Protein AF-K7LUF0-F1 (afdb_monomer_lite)

Structure (mmCIF, N/CA/C/O backbone):
data_AF-K7LUF0-F1
#
_entry.id   AF-K7LUF0-F1
#
loop_
_atom_site.group_PDB
_atom_site.id
_atom_site.type_symbol
_atom_site.label_atom_id
_atom_site.label_alt_id
_atom_site.label_comp_id
_atom_site.label_asym_id
_atom_site.label_entity_id
_atom_site.label_seq_id
_atom_site.pdbx_PDB_ins_code
_atom_site.Cartn_x
_atom_site.Cartn_y
_atom_site.Cartn_z
_atom_site.occupancy
_atom_site.B_iso_or_equiv
_atom_site.auth_seq_id
_atom_site.auth_comp_id
_atom_site.auth_asym_id
_atom_site.auth_atom_id
_atom_site.pdbx_PDB_model_num
ATOM 1 N N . MET A 1 1 ? -42.146 -25.032 52.397 1.00 46.19 1 MET A N 1
ATOM 2 C CA . MET A 1 1 ? -42.594 -24.371 51.154 1.00 46.19 1 MET A CA 1
ATOM 3 C C . MET A 1 1 ? -41.416 -23.537 50.663 1.00 46.19 1 MET A C 1
ATOM 5 O O . MET A 1 1 ? -41.128 -22.514 51.264 1.00 46.19 1 MET A O 1
ATOM 9 N N . ALA A 1 2 ? -40.625 -24.053 49.719 1.00 46.78 2 ALA A N 1
ATOM 10 C CA . ALA A 1 2 ? -39.453 -23.345 49.203 1.00 46.78 2 ALA A CA 1
ATOM 11 C C . ALA A 1 2 ? -39.906 -22.428 48.061 1.00 46.78 2 ALA A C 1
ATOM 13 O O . ALA A 1 2 ? -40.436 -22.908 47.060 1.00 46.78 2 ALA A O 1
ATOM 14 N N . PHE A 1 3 ? -39.754 -21.118 48.240 1.00 42.72 3 PHE A N 1
ATOM 15 C CA . PHE A 1 3 ? -40.058 -20.137 47.206 1.00 42.72 3 PHE A CA 1
ATOM 16 C C . PHE A 1 3 ? -38.902 -20.089 46.204 1.00 42.72 3 PHE A C 1
ATOM 18 O O . PHE A 1 3 ? -37.823 -19.583 46.504 1.00 42.72 3 PHE A O 1
ATOM 25 N N . LEU A 1 4 ? -39.136 -20.619 45.004 1.00 47.28 4 LEU A N 1
ATOM 26 C CA . LEU A 1 4 ? -38.312 -20.361 43.825 1.00 47.28 4 LEU A CA 1
ATOM 27 C C . LEU A 1 4 ? -38.615 -18.936 43.345 1.00 47.28 4 LEU A C 1
ATOM 29 O O . LEU A 1 4 ? -39.539 -18.708 42.567 1.00 47.28 4 LEU A O 1
ATOM 33 N N . ALA A 1 5 ? -37.858 -17.960 43.843 1.00 47.44 5 ALA A N 1
ATOM 34 C CA . ALA A 1 5 ? -37.841 -16.625 43.263 1.00 47.44 5 ALA A CA 1
ATOM 35 C C . ALA A 1 5 ? -37.065 -16.692 41.938 1.00 47.44 5 ALA A C 1
ATOM 37 O O . ALA A 1 5 ? -35.837 -16.631 41.916 1.00 47.44 5 ALA A O 1
ATOM 38 N N . SER A 1 6 ? -37.784 -16.864 40.827 1.00 46.91 6 SER A N 1
ATOM 39 C CA . SER A 1 6 ? -37.233 -16.610 39.497 1.00 46.91 6 SER A CA 1
ATOM 40 C C . SER A 1 6 ? -36.886 -15.123 39.422 1.00 46.91 6 SER A C 1
ATOM 42 O O . SER A 1 6 ? -37.773 -14.270 39.398 1.00 46.91 6 SER A O 1
ATOM 44 N N . GLN A 1 7 ? -35.593 -14.798 39.454 1.00 41.22 7 GLN A N 1
ATOM 45 C CA . GLN A 1 7 ? -35.123 -13.449 39.166 1.00 41.22 7 GLN A CA 1
ATOM 46 C C . GLN A 1 7 ? -35.290 -13.198 37.666 1.00 41.22 7 GLN A C 1
ATOM 48 O O . GLN A 1 7 ? -34.367 -13.383 36.878 1.00 41.22 7 GLN A O 1
ATOM 53 N N . VAL A 1 8 ? -36.491 -12.792 37.262 1.00 48.09 8 VAL A N 1
ATOM 54 C CA . VAL A 1 8 ? -36.688 -12.125 35.978 1.00 48.09 8 VAL A CA 1
ATOM 55 C C . VAL A 1 8 ? -36.143 -10.715 36.166 1.00 48.09 8 VAL A C 1
ATOM 57 O O . VAL A 1 8 ? -36.790 -9.863 36.775 1.00 48.09 8 VAL A O 1
ATOM 60 N N . THR A 1 9 ? -34.922 -10.465 35.701 1.00 54.19 9 THR A N 1
ATOM 61 C CA . THR A 1 9 ? -34.420 -9.099 35.570 1.00 54.19 9 THR A CA 1
ATOM 62 C C . THR A 1 9 ? -35.284 -8.403 34.521 1.00 54.19 9 THR A C 1
ATOM 64 O O . THR A 1 9 ? -35.184 -8.657 33.322 1.00 54.19 9 THR A O 1
ATOM 67 N N . CYS A 1 10 ? -36.226 -7.578 34.979 1.00 58.34 10 CYS A N 1
ATOM 68 C CA . CYS A 1 10 ? -37.067 -6.789 34.092 1.00 58.34 10 CYS A CA 1
ATOM 69 C C . CYS A 1 10 ? -36.153 -5.835 33.307 1.00 58.34 10 CYS A C 1
ATOM 71 O O . CYS A 1 10 ? -35.487 -4.988 33.904 1.00 58.34 10 CYS A O 1
ATOM 73 N N . ARG A 1 11 ? -36.058 -6.016 31.984 1.00 58.31 11 ARG A N 1
ATOM 74 C CA . ARG A 1 11 ? -35.295 -5.115 31.108 1.00 58.31 11 ARG A CA 1
ATOM 75 C C . ARG A 1 11 ? -35.916 -3.723 31.178 1.00 58.31 11 ARG A C 1
ATOM 77 O O . ARG A 1 11 ? -37.140 -3.590 31.170 1.00 58.31 11 ARG A O 1
ATOM 84 N N . THR A 1 12 ? -35.091 -2.682 31.230 1.00 68.75 12 THR A N 1
ATOM 85 C CA . THR A 1 12 ? -35.610 -1.310 31.165 1.00 68.75 12 THR A CA 1
ATOM 86 C C . THR A 1 12 ? -36.169 -1.029 29.762 1.00 68.75 12 THR A C 1
ATOM 88 O O . THR A 1 12 ? -35.735 -1.641 28.786 1.00 68.75 12 THR A O 1
ATOM 91 N N . LEU A 1 13 ? -37.115 -0.091 29.616 1.00 70.44 13 LEU A N 1
ATOM 92 C CA . LEU A 1 13 ? -37.626 0.312 28.290 1.00 70.44 13 LEU A CA 1
ATOM 93 C C . LEU A 1 13 ? -36.496 0.757 27.342 1.00 70.44 13 LEU A C 1
ATOM 95 O O . LEU A 1 13 ? -36.546 0.501 26.140 1.00 70.44 13 LEU A O 1
ATOM 99 N N . GLN A 1 14 ? -35.444 1.371 27.893 1.00 74.62 14 GLN A N 1
ATOM 100 C CA . GLN A 1 14 ? -34.262 1.764 27.133 1.00 74.62 14 GLN A CA 1
ATOM 101 C C . GLN A 1 14 ? -33.498 0.538 26.608 1.00 74.62 14 GLN A C 1
ATOM 103 O O . GLN A 1 14 ? -33.080 0.537 25.451 1.00 74.62 14 GLN A O 1
ATOM 108 N N . ASP A 1 15 ? -33.387 -0.530 27.405 1.00 74.50 15 ASP A N 1
ATOM 109 C CA . ASP A 1 15 ? -32.772 -1.791 26.969 1.00 74.50 15 ASP A CA 1
ATOM 110 C C . ASP A 1 15 ? -33.561 -2.466 25.848 1.00 74.50 15 ASP A C 1
ATOM 112 O O . ASP A 1 15 ? -32.951 -2.977 24.910 1.00 74.50 15 ASP A O 1
ATOM 116 N N . ALA A 1 16 ? -34.896 -2.441 25.911 1.00 80.75 16 ALA A N 1
ATOM 117 C CA . ALA A 1 16 ? -35.742 -2.994 24.852 1.00 80.75 16 ALA A CA 1
ATOM 118 C C . ALA A 1 16 ? -35.493 -2.281 23.511 1.00 80.75 16 ALA A C 1
ATOM 120 O O . ALA A 1 16 ? -35.204 -2.937 22.513 1.00 80.75 16 ALA A O 1
ATOM 121 N N . SER A 1 17 ? -35.479 -0.942 23.518 1.00 89.12 17 SER A N 1
ATOM 122 C CA . SER A 1 17 ? -35.202 -0.150 22.310 1.00 89.12 17 SER A CA 1
ATOM 123 C C . SER A 1 17 ? -33.785 -0.357 21.756 1.00 89.12 17 SER A C 1
ATOM 125 O O . SER A 1 17 ? -33.575 -0.354 20.544 1.00 89.12 17 SER A O 1
ATOM 127 N N . MET A 1 18 ? -32.794 -0.564 22.629 1.00 92.00 18 MET A N 1
ATOM 128 C CA . MET A 1 18 ? -31.418 -0.825 22.202 1.00 92.00 18 MET A CA 1
ATOM 129 C C . MET A 1 18 ? -31.271 -2.218 21.595 1.00 92.00 18 MET A C 1
ATOM 131 O O . MET A 1 18 ? -30.495 -2.384 20.656 1.00 92.00 18 MET A O 1
ATOM 135 N N . TYR A 1 19 ? -32.027 -3.199 22.092 1.00 92.12 19 TYR A N 1
ATOM 136 C CA . TYR A 1 19 ? -32.037 -4.547 21.536 1.00 92.12 19 TYR A CA 1
ATOM 137 C C . TYR A 1 19 ? -32.571 -4.553 20.100 1.00 92.12 19 TYR A C 1
ATOM 139 O O . TYR A 1 19 ? -31.926 -5.114 19.224 1.00 92.12 19 TYR A O 1
ATOM 147 N N . GLU A 1 20 ? -33.675 -3.852 19.826 1.00 93.56 20 GLU A N 1
ATOM 148 C CA . GLU A 1 20 ? -34.220 -3.710 18.465 1.00 93.56 20 GLU A CA 1
ATOM 149 C C . GLU A 1 20 ? -33.205 -3.072 17.504 1.00 93.56 20 GLU A C 1
ATOM 151 O O . GLU A 1 20 ? -32.941 -3.610 16.429 1.00 93.56 20 GLU A O 1
ATOM 156 N N . ARG A 1 21 ? -32.541 -1.987 17.925 1.00 94.81 21 ARG A N 1
ATOM 157 C CA . ARG A 1 21 ? -31.477 -1.350 17.129 1.00 94.81 21 ARG A CA 1
ATOM 158 C C . ARG A 1 21 ? -30.288 -2.272 16.879 1.00 94.81 21 ARG A C 1
ATOM 160 O O . ARG A 1 21 ? -29.665 -2.190 15.822 1.00 94.81 21 ARG A O 1
ATOM 167 N N . HIS A 1 22 ? -29.952 -3.120 17.847 1.00 96.00 22 HIS A N 1
ATOM 168 C CA . HIS A 1 22 ? -28.902 -4.117 17.692 1.00 96.00 22 HIS A CA 1
ATOM 169 C C . HIS A 1 22 ? -29.307 -5.203 16.686 1.00 96.00 22 HIS A C 1
ATOM 171 O O . HIS A 1 22 ? -28.491 -5.554 15.840 1.00 96.00 22 HIS A O 1
ATOM 177 N N . GLU A 1 23 ? -30.557 -5.677 16.697 1.00 94.75 23 GLU A N 1
ATOM 178 C CA . GLU A 1 23 ? -31.064 -6.622 15.688 1.00 94.75 23 GLU A CA 1
ATOM 179 C C . GLU A 1 23 ? -31.036 -6.028 14.275 1.00 94.75 23 GLU A C 1
ATOM 181 O O . GLU A 1 23 ? -30.523 -6.658 13.348 1.00 94.75 23 GLU A O 1
ATOM 186 N N . GLU A 1 24 ? -31.526 -4.798 14.103 1.00 95.62 24 GLU A N 1
ATOM 187 C CA . GLU A 1 24 ? -31.485 -4.092 12.816 1.00 95.62 24 GLU A CA 1
ATOM 188 C C . GLU A 1 24 ? -30.047 -3.913 12.320 1.00 95.62 24 GLU A C 1
ATOM 190 O O . GLU A 1 24 ? -29.742 -4.126 11.143 1.00 95.62 24 GLU A O 1
ATOM 195 N N . TRP A 1 25 ? -29.139 -3.549 13.226 1.00 96.56 25 TRP A N 1
ATOM 196 C CA . TRP A 1 25 ? -27.724 -3.399 12.925 1.00 96.56 25 TRP A CA 1
ATOM 197 C C . TRP A 1 25 ? -27.069 -4.730 12.533 1.00 96.56 25 TRP A C 1
ATOM 199 O O . TRP A 1 25 ? -26.354 -4.781 11.528 1.00 96.56 25 TRP A O 1
ATOM 209 N N . MET A 1 26 ? -27.350 -5.812 13.264 1.00 97.25 26 MET A N 1
ATOM 210 C CA . MET A 1 26 ? -26.854 -7.145 12.925 1.00 97.25 26 MET A CA 1
ATOM 211 C C . MET A 1 26 ? -27.372 -7.591 11.559 1.00 97.25 26 MET A C 1
ATOM 213 O O . MET A 1 26 ? -26.592 -8.088 10.748 1.00 97.25 26 MET A O 1
ATOM 217 N N . SER A 1 27 ? -28.654 -7.351 11.270 1.00 95.19 27 SER A N 1
ATOM 218 C CA . SER A 1 27 ? -29.249 -7.652 9.967 1.00 95.19 27 SER A CA 1
ATOM 219 C C . SER A 1 27 ? -28.606 -6.839 8.844 1.00 95.19 27 SER A C 1
ATOM 221 O O . SER A 1 27 ? -28.388 -7.368 7.757 1.00 95.19 27 SER A O 1
ATOM 223 N N . ARG A 1 28 ? -28.286 -5.564 9.087 1.00 94.50 28 ARG A N 1
ATOM 224 C CA . ARG A 1 28 ? -27.663 -4.682 8.091 1.00 94.50 28 ARG A CA 1
ATOM 225 C C . ARG A 1 28 ? -26.232 -5.093 7.744 1.00 94.50 28 ARG A C 1
ATOM 227 O O . ARG A 1 28 ? -25.831 -4.935 6.595 1.00 94.50 28 ARG A O 1
ATOM 234 N N . TYR A 1 29 ? -25.467 -5.569 8.724 1.00 92.62 29 TYR A N 1
ATOM 235 C CA . TYR A 1 29 ? -24.047 -5.911 8.565 1.00 92.62 29 TYR A CA 1
ATOM 236 C C . TYR A 1 29 ? -23.766 -7.421 8.554 1.00 92.62 29 TYR A C 1
ATOM 238 O O . TYR A 1 29 ? -22.604 -7.817 8.607 1.00 92.62 29 TYR A O 1
ATOM 246 N N . GLY A 1 30 ? -24.801 -8.265 8.484 1.00 94.12 30 GLY A N 1
ATOM 247 C CA . GLY A 1 30 ? -24.660 -9.723 8.403 1.00 94.12 30 GLY A CA 1
ATOM 248 C C . GLY A 1 30 ? -23.982 -10.351 9.624 1.00 94.12 30 GLY A C 1
ATOM 249 O O . GLY A 1 30 ? -23.224 -11.309 9.488 1.00 94.12 30 GLY A O 1
ATOM 250 N N . LYS A 1 31 ? -24.202 -9.795 10.818 1.00 92.88 31 LYS A N 1
ATOM 251 C CA . LYS A 1 31 ? -23.530 -10.238 12.045 1.00 92.88 31 LYS A CA 1
ATOM 252 C C . LYS A 1 31 ? -24.182 -11.499 12.599 1.00 92.88 31 LYS A C 1
ATOM 254 O O . LYS A 1 31 ? -25.384 -11.532 12.846 1.00 92.88 31 LYS A O 1
ATOM 259 N N . VAL A 1 32 ? -23.359 -12.517 12.838 1.00 92.75 32 VAL A N 1
ATOM 260 C CA . VAL A 1 32 ? -23.750 -13.785 13.458 1.00 92.75 32 VAL A CA 1
ATOM 261 C C . VAL A 1 32 ? -22.731 -14.111 14.542 1.00 92.75 32 VAL A C 1
ATOM 263 O O . VAL A 1 32 ? -21.530 -14.104 14.284 1.00 92.75 32 VAL A O 1
ATOM 266 N N . TYR A 1 33 ? -23.212 -14.387 15.752 1.00 93.75 33 TYR A N 1
ATOM 267 C CA . TYR A 1 33 ? -22.367 -14.725 16.897 1.00 93.75 33 TYR A CA 1
ATOM 268 C C . TYR A 1 33 ? -22.385 -16.221 17.172 1.00 93.75 33 TYR A C 1
ATOM 270 O O . TYR A 1 33 ? -23.392 -16.890 16.925 1.00 93.75 33 TYR A O 1
ATOM 278 N N . LYS A 1 34 ? -21.273 -16.739 17.700 1.00 91.38 34 LYS A N 1
ATOM 279 C CA . LYS A 1 34 ? -21.084 -18.175 17.930 1.00 91.38 34 LYS A CA 1
ATOM 280 C C . LYS A 1 34 ? -22.093 -18.739 18.924 1.00 91.38 34 LYS A C 1
ATOM 282 O O . LYS A 1 34 ? -22.603 -19.842 18.742 1.00 91.38 34 LYS A O 1
ATOM 287 N N . ASP A 1 35 ? -22.333 -17.997 19.997 1.00 90.75 35 ASP A N 1
ATOM 288 C CA . ASP A 1 35 ? -23.163 -18.429 21.108 1.00 90.75 35 ASP A CA 1
ATOM 289 C C . ASP A 1 35 ? -23.840 -17.232 21.806 1.00 90.75 35 ASP A C 1
ATOM 291 O O . ASP A 1 35 ? -23.486 -16.069 21.567 1.00 90.75 35 ASP A O 1
ATOM 295 N N . PRO A 1 36 ? -24.850 -17.487 22.659 1.00 94.75 36 PRO A N 1
ATOM 296 C CA . PRO A 1 36 ? -25.549 -16.427 23.380 1.00 94.75 36 PRO A CA 1
ATOM 297 C C . PRO A 1 36 ? -24.651 -15.591 24.301 1.00 94.75 36 PRO A C 1
ATOM 299 O O . PRO A 1 36 ? -24.960 -14.422 24.529 1.00 94.75 36 PRO A O 1
ATOM 302 N N . TRP A 1 37 ? -23.549 -16.150 24.817 1.00 94.06 37 TRP A N 1
ATOM 303 C CA . TRP A 1 37 ? -22.625 -15.422 25.692 1.00 94.06 37 TRP A CA 1
ATOM 304 C C . TRP A 1 37 ? -21.821 -14.394 24.908 1.00 94.06 37 TRP A C 1
ATOM 306 O O . TRP A 1 37 ? -21.670 -13.254 25.354 1.00 94.06 37 TRP A O 1
ATOM 316 N N . GLU A 1 38 ? -21.356 -14.765 23.716 1.00 94.94 38 GLU A N 1
ATOM 317 C CA . GLU A 1 38 ? -20.750 -13.820 22.790 1.00 94.94 38 GLU A CA 1
ATOM 318 C C . GLU A 1 38 ? -21.761 -12.746 22.387 1.00 94.94 38 GLU A C 1
ATOM 320 O O . GLU A 1 38 ? -21.452 -11.563 22.506 1.00 94.94 38 GLU A O 1
ATOM 325 N N . ARG A 1 39 ? -22.987 -13.121 22.005 1.00 95.38 39 ARG A N 1
ATOM 326 C CA . ARG A 1 39 ? -24.024 -12.145 21.633 1.00 95.38 39 ARG A CA 1
ATOM 327 C C . ARG A 1 39 ? -24.300 -11.132 22.744 1.00 95.38 39 ARG A C 1
ATOM 329 O O . ARG A 1 39 ? -24.394 -9.943 22.457 1.00 95.38 39 ARG A O 1
ATOM 336 N N . GLU A 1 40 ? -24.391 -11.571 23.995 1.00 94.88 40 GLU A N 1
ATOM 337 C CA . GLU A 1 40 ? -24.609 -10.671 25.133 1.00 94.88 40 GLU A CA 1
ATOM 338 C C . GLU A 1 40 ? -23.397 -9.756 25.381 1.00 94.88 40 GLU A C 1
ATOM 340 O O . GLU A 1 40 ? -23.553 -8.548 25.575 1.00 94.88 40 GLU A O 1
ATOM 345 N N . LYS A 1 41 ? -22.168 -10.291 25.296 1.00 96.38 41 LYS A N 1
ATOM 346 C CA . LYS A 1 41 ? -20.935 -9.487 25.389 1.00 96.38 41 LYS A CA 1
ATOM 347 C C . LYS A 1 41 ? -20.914 -8.391 24.317 1.00 96.38 41 LYS A C 1
ATOM 349 O O . LYS A 1 41 ? -20.607 -7.239 24.626 1.00 96.38 41 LYS A O 1
ATOM 354 N N . ARG A 1 42 ? -21.236 -8.755 23.076 1.00 96.81 42 ARG A N 1
ATOM 355 C CA . ARG A 1 42 ? -21.256 -7.872 21.900 1.00 96.81 42 ARG A CA 1
ATOM 356 C C . ARG A 1 42 ? -22.353 -6.821 22.015 1.00 96.81 42 ARG A C 1
ATOM 358 O O . ARG A 1 42 ? -22.090 -5.648 21.772 1.00 96.81 42 ARG A O 1
ATOM 365 N N . PHE A 1 43 ? -23.530 -7.207 22.504 1.00 96.19 43 PHE A N 1
ATOM 366 C CA . PHE A 1 43 ? -24.631 -6.287 22.776 1.00 96.19 43 PHE A CA 1
ATOM 367 C C . PHE A 1 43 ? -24.262 -5.223 23.821 1.00 96.19 43 PHE A C 1
ATOM 369 O O . PHE A 1 43 ? -24.569 -4.044 23.635 1.00 96.19 43 PHE A O 1
ATOM 376 N N . ARG A 1 44 ? -23.546 -5.600 24.890 1.00 95.62 44 ARG A N 1
ATOM 377 C CA . ARG A 1 44 ? -23.060 -4.637 25.893 1.00 95.62 44 ARG A CA 1
ATOM 378 C C . ARG A 1 44 ? -22.140 -3.582 25.272 1.00 95.62 44 ARG A C 1
ATOM 380 O O . ARG A 1 44 ? -22.334 -2.394 25.515 1.00 95.62 44 ARG A O 1
ATOM 387 N N . ILE A 1 45 ? -21.198 -4.008 24.433 1.00 96.69 45 ILE A N 1
ATOM 388 C CA . ILE A 1 45 ? -20.274 -3.109 23.725 1.00 96.69 45 ILE A CA 1
ATOM 389 C C . ILE A 1 45 ? -21.031 -2.225 22.725 1.00 96.69 45 ILE A C 1
ATOM 391 O O . ILE A 1 45 ? -20.831 -1.012 22.686 1.00 96.69 45 ILE A O 1
ATOM 395 N N . PHE A 1 46 ? -21.960 -2.808 21.966 1.00 96.75 46 PHE A N 1
ATOM 396 C CA . PHE A 1 46 ? -22.827 -2.070 21.051 1.00 96.75 46 PHE A CA 1
ATOM 397 C C . PHE A 1 46 ? -23.587 -0.952 21.760 1.00 96.75 46 PHE A C 1
ATOM 399 O O . PHE A 1 46 ? -23.628 0.179 21.272 1.00 96.75 46 PHE A O 1
ATOM 406 N N . LYS A 1 47 ? -24.145 -1.238 22.939 1.00 95.19 47 LYS A N 1
ATOM 407 C CA . LYS A 1 47 ? -24.846 -0.247 23.757 1.00 95.19 47 LYS A CA 1
ATOM 408 C C . LYS A 1 47 ? -23.918 0.888 24.203 1.00 95.19 47 LYS A C 1
ATOM 410 O O . LYS A 1 47 ? -24.306 2.053 24.122 1.00 95.19 47 LYS A O 1
ATOM 415 N N . GLU A 1 48 ? -22.702 0.572 24.644 1.00 95.06 48 GLU A N 1
ATOM 416 C CA . GLU A 1 48 ? -21.692 1.570 25.030 1.00 95.06 48 GLU A CA 1
ATOM 417 C C . GLU A 1 48 ? -21.326 2.486 23.849 1.00 95.06 48 GLU A C 1
ATOM 419 O O . GLU A 1 48 ? -21.392 3.713 23.968 1.00 95.06 48 GLU A O 1
ATOM 424 N N . ASN A 1 49 ? -21.049 1.904 22.682 1.00 95.31 49 ASN A N 1
ATOM 425 C CA . ASN A 1 49 ? -20.704 2.640 21.466 1.00 95.31 49 ASN A CA 1
ATOM 426 C C . ASN A 1 49 ? -21.876 3.478 20.925 1.00 95.31 49 ASN A C 1
ATOM 428 O O . ASN A 1 49 ? -21.685 4.622 20.506 1.00 95.31 49 ASN A O 1
ATOM 432 N N . MET A 1 50 ? -23.104 2.957 20.977 1.00 93.31 50 MET A N 1
ATOM 433 C CA . MET A 1 50 ? -24.321 3.699 20.628 1.00 93.31 50 MET A CA 1
ATOM 434 C C . MET A 1 50 ? -24.497 4.934 21.510 1.00 93.31 50 MET A C 1
ATOM 436 O O . MET A 1 50 ? -24.689 6.036 20.992 1.00 93.31 50 MET A O 1
ATOM 440 N N . ASN A 1 51 ? -24.372 4.768 22.828 1.00 92.19 51 ASN A N 1
ATOM 441 C CA . ASN A 1 51 ? -24.467 5.875 23.777 1.00 92.19 51 ASN A CA 1
ATOM 442 C C . ASN A 1 51 ? -23.358 6.914 23.534 1.00 92.19 51 ASN A C 1
ATOM 444 O O . ASN A 1 51 ? -23.607 8.120 23.601 1.00 92.19 51 ASN A O 1
ATOM 448 N N . TYR A 1 52 ? -22.142 6.477 23.190 1.00 91.62 52 TYR A N 1
ATOM 449 C CA . TYR A 1 52 ? -21.050 7.379 22.817 1.00 91.62 52 TYR A CA 1
ATOM 450 C C . TYR A 1 52 ? -21.367 8.186 21.547 1.00 91.62 52 TYR A C 1
ATOM 452 O O . TYR A 1 52 ? -21.157 9.399 21.492 1.00 91.62 52 TYR A O 1
ATOM 460 N N . ILE A 1 53 ? -21.948 7.547 20.530 1.00 89.69 53 ILE A N 1
ATOM 461 C CA . ILE A 1 53 ? -22.357 8.226 19.295 1.00 89.69 53 ILE A CA 1
ATOM 462 C C . ILE A 1 53 ? -23.472 9.236 19.577 1.00 89.69 53 ILE A C 1
ATOM 464 O O . ILE A 1 53 ? -23.402 10.367 19.096 1.00 89.69 53 ILE A O 1
ATOM 468 N N . GLU A 1 54 ? -24.483 8.876 20.365 1.00 88.56 54 GLU A N 1
ATOM 469 C CA . GLU A 1 54 ? -25.586 9.778 20.708 1.00 88.56 54 GLU A CA 1
ATOM 470 C C . GLU A 1 54 ? -25.126 10.981 21.535 1.00 88.56 54 GLU A C 1
ATOM 472 O O . GLU A 1 54 ? -25.477 12.115 21.208 1.00 88.56 54 GLU A O 1
ATOM 477 N N . THR A 1 55 ? -24.269 10.769 22.536 1.00 86.81 55 THR A N 1
ATOM 478 C CA . THR A 1 55 ? -23.679 11.872 23.315 1.00 86.81 55 THR A CA 1
ATOM 479 C C . THR A 1 55 ? -22.795 12.771 22.449 1.00 86.81 55 THR A C 1
ATOM 481 O O . THR A 1 55 ? -22.841 13.993 22.591 1.00 86.81 55 THR A O 1
ATOM 484 N N . SER A 1 56 ? -22.056 12.207 21.487 1.00 83.12 56 SER A N 1
ATOM 485 C CA . SER A 1 56 ? -21.213 12.987 20.572 1.00 83.12 56 SER A CA 1
ATOM 486 C C . SER A 1 56 ? -21.996 13.902 19.625 1.00 83.12 56 SER A C 1
ATOM 488 O O . SER A 1 56 ? -21.464 14.939 19.235 1.00 83.12 56 SER A O 1
ATOM 490 N N . LYS A 1 57 ? -23.247 13.557 19.283 1.00 81.75 57 LYS A N 1
ATOM 491 C CA . LYS A 1 57 ? -24.127 14.384 18.435 1.00 81.75 57 LYS A CA 1
ATOM 492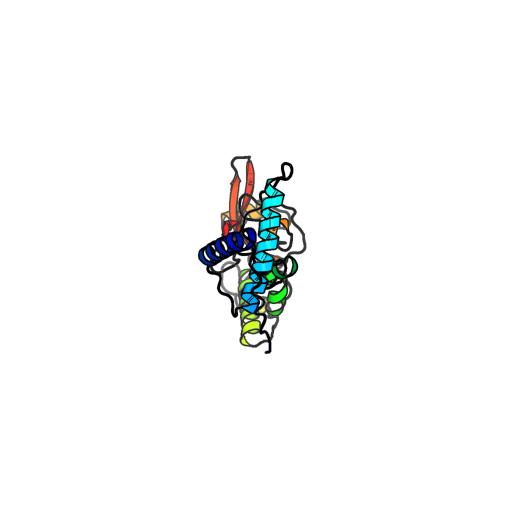 C C . LYS A 1 57 ? -24.628 15.638 19.150 1.00 81.75 57 LYS A C 1
ATOM 494 O O . LYS A 1 57 ? -24.920 16.624 18.484 1.00 81.75 57 LYS A O 1
ATOM 499 N N . ASN A 1 58 ? -24.728 15.584 20.478 1.00 75.62 58 ASN A N 1
ATOM 500 C CA . ASN A 1 58 ? -25.203 16.693 21.309 1.00 75.62 58 ASN A CA 1
ATOM 501 C C . ASN A 1 58 ? -24.063 17.609 21.788 1.00 75.62 58 ASN A C 1
ATOM 503 O O . ASN A 1 58 ? -24.322 18.677 22.337 1.00 75.62 58 ASN A O 1
ATOM 507 N N . ALA A 1 59 ? -22.806 17.189 21.621 1.00 73.94 59 ALA A N 1
ATOM 508 C CA . ALA A 1 59 ? -21.640 17.999 21.955 1.00 73.94 59 ALA A CA 1
ATOM 509 C C . ALA A 1 59 ? -21.407 19.116 20.915 1.00 73.94 59 ALA A C 1
ATOM 511 O O . ALA A 1 59 ? -21.880 19.030 19.783 1.00 73.94 59 ALA A O 1
ATOM 512 N N . ALA A 1 60 ? -20.658 20.159 21.304 1.00 76.25 60 ALA A N 1
ATOM 513 C CA . ALA A 1 60 ? -20.242 21.264 20.429 1.00 76.25 60 ALA A CA 1
ATOM 514 C C . ALA A 1 60 ? -19.653 20.778 19.087 1.00 76.25 60 ALA A C 1
ATOM 516 O O . ALA A 1 60 ? -19.132 19.667 19.010 1.00 76.25 60 ALA A O 1
ATOM 517 N N . ILE A 1 61 ? -19.719 21.627 18.047 1.00 79.94 61 ILE A N 1
ATOM 518 C CA . ILE A 1 61 ? -19.320 21.323 16.659 1.00 79.94 61 ILE A CA 1
ATOM 519 C C . ILE A 1 61 ? -17.943 20.636 16.622 1.00 79.94 61 ILE A C 1
ATOM 521 O O . ILE A 1 61 ? -16.909 21.276 16.803 1.00 79.94 61 ILE A O 1
ATOM 525 N N . LYS A 1 62 ? -17.937 19.321 16.378 1.00 78.25 62 LYS A N 1
ATOM 526 C CA . LYS A 1 62 ? -16.725 18.533 16.123 1.00 78.25 62 LYS A CA 1
ATOM 527 C C . LYS A 1 62 ? -16.410 18.547 14.621 1.00 78.25 62 LYS A C 1
ATOM 529 O O . LYS A 1 62 ? -17.346 18.544 13.822 1.00 78.25 62 LYS A O 1
ATOM 534 N N . PRO A 1 63 ? -15.128 18.473 14.207 1.00 84.06 63 PRO A N 1
ATOM 535 C CA . PRO A 1 63 ? -14.751 18.400 12.789 1.00 84.06 63 PRO A CA 1
ATOM 536 C C . PRO A 1 63 ? -15.110 17.053 12.137 1.00 84.06 63 PRO A C 1
ATOM 538 O O . PRO A 1 63 ? -14.858 16.842 10.956 1.00 84.06 63 PRO A O 1
ATOM 541 N N . TYR A 1 64 ? -15.694 16.126 12.899 1.00 81.69 64 TYR A N 1
ATOM 542 C CA . TYR A 1 64 ? -16.084 14.801 12.445 1.00 81.69 64 TYR A CA 1
ATOM 543 C C . TYR A 1 64 ? -17.465 14.421 12.979 1.00 81.69 64 TYR A C 1
ATOM 545 O O . TYR A 1 64 ? -17.890 14.845 14.056 1.00 81.69 64 TYR A O 1
ATOM 553 N N . LYS A 1 65 ? -18.150 13.558 12.227 1.00 84.50 65 LYS A N 1
ATOM 554 C CA . LYS A 1 65 ? -19.443 12.980 12.595 1.00 84.50 65 LYS A CA 1
ATOM 555 C C . LYS A 1 65 ? -19.268 11.498 12.893 1.00 84.50 65 LYS A C 1
ATOM 557 O O . LYS A 1 65 ? -18.844 10.743 12.023 1.00 84.50 65 LYS A O 1
ATOM 562 N N . LEU A 1 66 ? -19.646 11.080 14.098 1.00 87.19 66 LEU A N 1
ATOM 563 C CA . LEU A 1 66 ? -19.678 9.664 14.452 1.00 87.19 66 LEU A CA 1
ATOM 564 C C . LEU A 1 66 ? -20.989 9.023 13.974 1.00 87.19 66 LEU A C 1
ATOM 566 O O . LEU A 1 66 ? -22.079 9.581 14.143 1.00 87.19 66 LEU A O 1
ATOM 570 N N . VAL A 1 67 ? -20.875 7.854 13.345 1.00 88.94 67 VAL A N 1
ATOM 571 C CA . VAL A 1 67 ? -21.984 7.080 12.770 1.00 88.94 67 VAL A CA 1
ATOM 572 C C . VAL A 1 67 ? -21.759 5.602 13.073 1.00 88.94 67 VAL A C 1
ATOM 574 O O . VAL A 1 67 ? -20.622 5.140 13.111 1.00 88.94 67 VAL A O 1
ATOM 577 N N . ILE A 1 68 ? -22.850 4.862 13.268 1.00 91.62 68 ILE A N 1
ATOM 578 C CA . ILE A 1 68 ? -22.813 3.409 13.432 1.00 91.62 68 ILE A CA 1
ATOM 579 C C . ILE A 1 68 ? -22.334 2.731 12.149 1.00 91.62 68 ILE A C 1
ATOM 581 O O . ILE A 1 68 ? -22.830 3.020 11.060 1.00 91.62 68 ILE A O 1
ATOM 585 N N . ASN A 1 69 ? -21.388 1.809 12.297 1.00 92.19 69 ASN A N 1
ATOM 586 C CA . ASN A 1 69 ? -20.803 1.017 11.221 1.00 92.19 69 ASN A CA 1
ATOM 587 C C . ASN A 1 69 ? -20.706 -0.465 11.636 1.00 92.19 69 ASN A C 1
ATOM 589 O O . ASN A 1 69 ? -21.157 -0.836 12.716 1.00 92.19 69 ASN A O 1
ATOM 593 N N . GLN A 1 70 ? -20.089 -1.310 10.807 1.00 92.19 70 GLN A N 1
ATOM 594 C CA . GLN A 1 70 ? -19.937 -2.751 11.056 1.00 92.19 70 GLN A CA 1
ATOM 595 C C . GLN A 1 70 ? -19.077 -3.131 12.275 1.00 92.19 70 GLN A C 1
ATOM 597 O O . GLN A 1 70 ? -18.945 -4.313 12.569 1.00 92.19 70 GLN A O 1
ATOM 602 N N . PHE A 1 71 ? -18.482 -2.171 12.978 1.00 94.00 71 PHE A N 1
ATOM 603 C CA . PHE A 1 71 ? -17.593 -2.400 14.120 1.00 94.00 71 PHE A CA 1
ATOM 604 C C . PHE A 1 71 ? -18.205 -1.944 15.447 1.00 94.00 71 PHE A C 1
ATOM 606 O O . PHE A 1 71 ? -17.511 -1.869 16.456 1.00 94.00 71 PHE A O 1
ATOM 613 N N . ALA A 1 72 ? -19.501 -1.620 15.461 1.00 94.88 72 ALA A N 1
ATOM 614 C CA . ALA A 1 72 ? -20.175 -1.110 16.650 1.00 94.88 72 ALA A CA 1
ATOM 615 C C . ALA A 1 72 ? -20.174 -2.099 17.834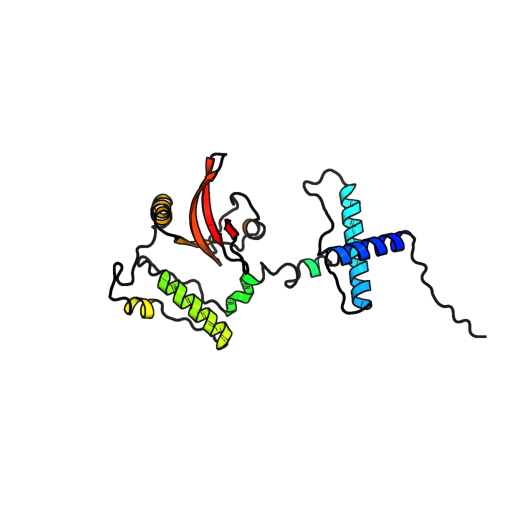 1.00 94.88 72 ALA A C 1
ATOM 617 O O . ALA A 1 72 ? -20.361 -1.667 18.963 1.00 94.88 72 ALA A O 1
ATOM 618 N N . ASP A 1 73 ? -19.926 -3.389 17.605 1.00 95.50 73 ASP A N 1
ATOM 619 C CA . ASP A 1 73 ? -19.830 -4.445 18.620 1.00 95.50 73 ASP A CA 1
ATOM 620 C C . ASP A 1 73 ? -18.403 -4.726 19.128 1.00 95.50 73 ASP A C 1
ATOM 622 O O . ASP A 1 73 ? -18.192 -5.700 19.859 1.00 95.50 73 ASP A O 1
ATOM 626 N N . LEU A 1 74 ? -17.427 -3.897 18.740 1.00 94.56 74 LEU A N 1
ATOM 627 C CA . LEU A 1 74 ? -16.032 -3.995 19.167 1.00 94.56 74 LEU A CA 1
ATOM 628 C C . LEU A 1 74 ? -15.686 -2.880 20.154 1.00 94.56 74 LEU A C 1
ATOM 630 O O . LEU A 1 74 ? -16.053 -1.719 19.963 1.00 94.56 74 LEU A O 1
ATOM 634 N N . ASN A 1 75 ? -14.9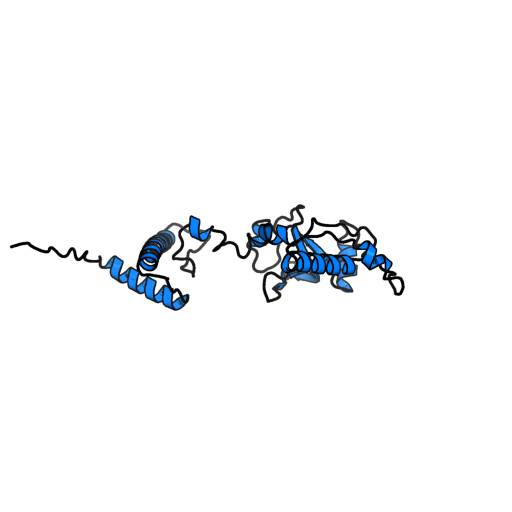78 -3.236 21.224 1.00 91.75 75 ASN A N 1
ATOM 635 C CA . ASN A 1 75 ? -14.380 -2.236 22.108 1.00 91.75 75 ASN A CA 1
ATOM 636 C C . ASN A 1 75 ? -13.097 -1.668 21.471 1.00 91.75 75 ASN A C 1
ATOM 638 O O . ASN A 1 75 ? -12.647 -2.170 20.446 1.00 91.75 75 ASN A O 1
ATOM 642 N N . ASN A 1 76 ? -12.485 -0.642 22.065 1.00 86.69 76 ASN A N 1
ATOM 643 C CA . ASN A 1 76 ? -11.285 -0.027 21.485 1.00 86.69 76 ASN A CA 1
ATOM 644 C C . ASN A 1 76 ? -10.136 -1.025 21.281 1.00 86.69 76 ASN A C 1
ATOM 646 O O . ASN A 1 76 ? -9.490 -0.969 20.244 1.00 86.69 76 ASN A O 1
ATOM 650 N N . GLU A 1 77 ? -9.903 -1.945 22.221 1.00 84.81 77 GLU A N 1
ATOM 651 C CA . GLU A 1 77 ? -8.843 -2.961 22.122 1.00 84.81 77 GLU A CA 1
ATOM 652 C C . GLU A 1 77 ? -9.121 -3.978 21.013 1.00 84.81 77 GLU A C 1
ATOM 654 O O . GLU A 1 77 ? -8.232 -4.339 20.248 1.00 84.81 77 GLU A O 1
ATOM 659 N N . GLU A 1 78 ? -10.367 -4.431 20.900 1.00 88.31 78 GLU A N 1
ATOM 660 C CA . GLU A 1 78 ? -10.813 -5.329 19.844 1.00 88.31 78 GLU A CA 1
ATOM 661 C C . GLU A 1 78 ? -10.774 -4.614 18.498 1.00 88.31 78 GLU A C 1
ATOM 663 O O . GLU A 1 78 ? -10.298 -5.192 17.530 1.00 88.31 78 GLU A O 1
ATOM 668 N N . PHE A 1 79 ? -11.215 -3.360 18.429 1.00 84.19 79 PHE A N 1
ATOM 669 C CA . PHE A 1 79 ? -11.165 -2.559 17.216 1.00 84.19 79 PHE A CA 1
ATOM 670 C C . PHE A 1 79 ? -9.721 -2.411 16.744 1.00 84.19 79 PHE A C 1
ATOM 672 O O . PHE A 1 79 ? -9.453 -2.704 15.586 1.00 84.19 79 PHE A O 1
ATOM 679 N N . ILE A 1 80 ? -8.780 -2.080 17.637 1.00 72.88 80 ILE A N 1
ATOM 680 C CA . ILE A 1 80 ? -7.354 -1.994 17.286 1.00 72.88 80 ILE A CA 1
ATOM 681 C C . ILE A 1 80 ? -6.658 -3.343 17.131 1.00 72.88 80 ILE A C 1
ATOM 683 O O . ILE A 1 80 ? -5.516 -3.386 16.666 1.00 72.88 80 ILE A O 1
ATOM 687 N N . ALA A 1 81 ? -7.313 -4.444 17.507 1.00 71.25 81 ALA A N 1
ATOM 688 C CA . ALA A 1 81 ? -6.715 -5.759 17.402 1.00 71.25 81 ALA A CA 1
ATOM 689 C C . ALA A 1 81 ? -6.351 -6.053 15.940 1.00 71.25 81 ALA A C 1
ATOM 691 O O . ALA A 1 81 ? -7.100 -5.693 15.022 1.00 71.25 81 ALA A O 1
ATOM 692 N N . PRO A 1 82 ? -5.250 -6.785 15.701 1.00 52.78 82 PRO A N 1
ATOM 693 C CA . PRO A 1 82 ? -4.829 -7.102 14.349 1.00 52.78 82 PRO A CA 1
ATOM 694 C C . PRO A 1 82 ? -5.874 -7.786 13.482 1.00 52.78 82 PRO A C 1
ATOM 696 O O . PRO A 1 82 ? -5.975 -7.544 12.291 1.00 52.78 82 PRO A O 1
ATOM 699 N N . GLN A 1 83 ? -6.765 -8.556 14.075 1.00 59.88 83 GLN A N 1
ATOM 700 C CA . GLN A 1 83 ? -7.815 -9.209 13.303 1.00 59.88 83 GLN A CA 1
ATOM 701 C C . GLN A 1 83 ? -8.882 -8.230 12.764 1.00 59.88 83 GLN A C 1
ATOM 703 O O . GLN A 1 83 ? -9.574 -8.583 11.814 1.00 59.88 83 GLN A O 1
ATOM 708 N N . ASN A 1 84 ? -9.002 -7.014 13.323 1.00 54.81 84 ASN A N 1
ATOM 709 C CA . ASN A 1 84 ? -10.062 -6.046 13.002 1.00 54.81 84 ASN A CA 1
ATOM 710 C C . ASN A 1 84 ? -9.562 -4.771 12.293 1.00 54.81 84 ASN A C 1
ATOM 712 O O . ASN A 1 84 ? -10.224 -4.316 11.362 1.00 54.81 84 ASN A O 1
ATOM 716 N N . ILE A 1 85 ? -8.398 -4.217 12.667 1.00 52.56 85 ILE A N 1
ATOM 717 C CA . ILE A 1 85 ? -7.713 -3.164 11.880 1.00 52.56 85 ILE A CA 1
ATOM 718 C C . ILE A 1 85 ? -6.782 -3.778 10.834 1.00 52.56 85 ILE A C 1
ATOM 720 O O . ILE A 1 85 ? -6.611 -3.236 9.739 1.00 52.56 85 ILE A O 1
ATOM 724 N N . PHE A 1 86 ? -6.154 -4.911 11.145 1.00 44.31 86 PHE A N 1
ATOM 725 C CA . PHE A 1 86 ? -5.023 -5.376 10.361 1.00 44.31 86 PHE A CA 1
ATOM 726 C C . PHE A 1 86 ? -5.412 -6.377 9.264 1.00 44.31 86 PHE A C 1
ATOM 728 O O . PHE A 1 86 ? -4.856 -7.470 9.161 1.00 44.31 86 PHE A O 1
ATOM 735 N N . LYS A 1 87 ? -6.259 -5.929 8.337 1.00 45.06 87 LYS A N 1
ATOM 736 C CA . LYS A 1 87 ? -5.949 -6.244 6.937 1.00 45.06 87 LYS A CA 1
ATOM 737 C C . LYS A 1 87 ? -4.779 -5.388 6.439 1.00 45.06 87 LYS A C 1
ATOM 739 O O . LYS A 1 87 ? -3.903 -5.935 5.801 1.00 45.06 87 LYS A O 1
ATOM 744 N N . GLY A 1 88 ? -4.681 -4.108 6.820 1.00 40.75 88 GLY A N 1
ATOM 745 C CA . GLY A 1 88 ? -3.591 -3.222 6.364 1.00 40.75 88 GLY A CA 1
ATOM 746 C C . GLY A 1 88 ? -2.292 -3.332 7.173 1.00 40.75 88 GLY A C 1
ATOM 747 O O . GLY A 1 88 ? -1.229 -3.611 6.640 1.00 40.75 88 GLY A O 1
ATOM 748 N N . MET A 1 89 ? -2.353 -3.186 8.498 1.00 43.56 89 MET A N 1
ATOM 749 C CA . 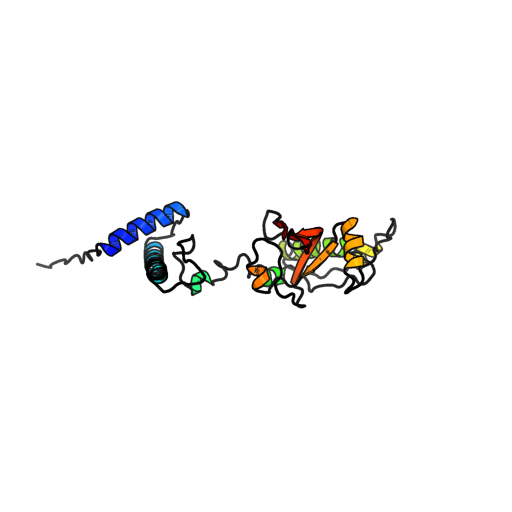MET A 1 89 ? -1.140 -3.027 9.322 1.00 43.56 89 MET A CA 1
ATOM 750 C C . MET A 1 89 ? -0.380 -4.354 9.591 1.00 43.56 89 MET A C 1
ATOM 752 O O . MET A 1 89 ? 0.749 -4.353 10.084 1.00 43.56 89 MET A O 1
ATOM 756 N N . ILE A 1 90 ? -0.983 -5.512 9.269 1.00 44.66 90 ILE A N 1
ATOM 757 C CA . ILE A 1 90 ? -0.355 -6.848 9.372 1.00 44.66 90 ILE A CA 1
ATOM 758 C C . ILE A 1 90 ? 0.389 -7.109 8.068 1.00 44.66 90 ILE A C 1
ATOM 760 O O . ILE A 1 90 ? 1.367 -7.835 8.103 1.00 44.66 90 ILE A O 1
ATOM 764 N N . ILE A 1 91 ? 0.001 -6.493 6.947 1.00 46.50 91 ILE A N 1
ATOM 765 C CA . ILE A 1 91 ? 0.752 -6.593 5.693 1.00 46.50 91 ILE A CA 1
ATOM 766 C C . ILE A 1 91 ? 2.173 -6.049 5.907 1.00 46.50 91 ILE A C 1
ATOM 768 O O . ILE A 1 91 ? 3.120 -6.765 5.594 1.00 46.50 91 ILE A O 1
ATOM 772 N N . CYS A 1 92 ? 2.335 -4.921 6.621 1.00 47.97 92 CYS A N 1
ATOM 773 C CA . CYS A 1 92 ? 3.656 -4.359 6.973 1.00 47.97 92 CYS A CA 1
ATOM 774 C C . CYS A 1 92 ? 4.503 -5.306 7.881 1.00 47.97 92 CYS A C 1
ATOM 776 O O . CYS A 1 92 ? 5.710 -5.132 7.992 1.00 47.97 92 CYS A O 1
ATOM 778 N N . ARG A 1 93 ? 3.925 -6.339 8.543 1.00 44.88 93 ARG A N 1
ATOM 779 C CA . ARG A 1 93 ? 4.671 -7.239 9.468 1.00 44.88 93 ARG A CA 1
ATOM 780 C C . ARG A 1 93 ? 4.616 -8.746 9.193 1.00 44.88 93 ARG A C 1
ATOM 782 O O . ARG A 1 93 ? 5.600 -9.419 9.475 1.00 44.88 93 ARG A O 1
ATOM 789 N N . LEU A 1 94 ? 3.532 -9.317 8.673 1.00 42.84 94 LEU A N 1
ATOM 790 C CA . LEU A 1 94 ? 3.418 -10.751 8.363 1.00 42.84 94 LEU A CA 1
ATOM 791 C C . LEU A 1 94 ? 3.972 -11.099 6.983 1.00 42.84 94 LEU A C 1
ATOM 793 O O . LEU A 1 94 ? 4.449 -12.222 6.823 1.00 42.84 94 LEU A O 1
ATOM 797 N N . LEU A 1 95 ? 3.995 -10.161 6.027 1.00 48.75 95 LEU A N 1
ATOM 798 C CA . LEU A 1 95 ? 4.717 -10.403 4.775 1.00 48.75 95 LEU A CA 1
ATOM 799 C C . LEU A 1 95 ? 6.230 -10.478 4.990 1.00 48.75 95 LEU A C 1
ATOM 801 O O . LEU A 1 95 ? 6.893 -11.152 4.214 1.00 48.75 95 LEU A O 1
ATOM 805 N N . SER A 1 96 ? 6.771 -9.949 6.097 1.00 54.31 96 SER A N 1
ATOM 806 C CA . SER A 1 96 ? 8.212 -10.021 6.409 1.00 54.31 96 SER A CA 1
ATOM 807 C C . SER A 1 96 ? 8.804 -11.440 6.434 1.00 54.31 96 SER A C 1
ATOM 809 O O . SER A 1 96 ? 10.019 -11.600 6.403 1.00 54.31 96 SER A O 1
ATOM 811 N N . ARG A 1 97 ? 7.975 -12.494 6.488 1.00 62.06 97 ARG A N 1
ATOM 812 C CA . ARG A 1 97 ? 8.446 -13.888 6.411 1.00 62.06 97 ARG A CA 1
ATOM 813 C C . ARG A 1 97 ? 8.498 -14.462 4.996 1.00 62.06 97 ARG A C 1
ATOM 815 O O . ARG A 1 97 ? 9.083 -15.528 4.824 1.00 62.06 97 ARG A O 1
ATOM 822 N N . ALA A 1 98 ? 7.868 -13.804 4.029 1.00 69.56 98 ALA A N 1
ATOM 823 C CA . ALA A 1 98 ? 7.785 -14.245 2.640 1.00 69.56 98 ALA A CA 1
ATOM 824 C C . ALA A 1 98 ? 8.577 -13.357 1.672 1.00 69.56 98 ALA A C 1
ATOM 826 O O . ALA A 1 98 ? 8.680 -13.700 0.504 1.00 69.56 98 ALA A O 1
ATOM 827 N N . VAL A 1 99 ? 9.151 -12.250 2.142 1.00 77.00 99 VAL A N 1
ATOM 828 C CA . VAL A 1 99 ? 9.996 -11.362 1.334 1.00 77.00 99 VAL A CA 1
ATOM 829 C C . VAL A 1 99 ? 11.376 -11.214 1.960 1.00 77.00 99 VAL A C 1
ATOM 831 O O . VAL A 1 99 ? 11.513 -11.124 3.181 1.00 77.00 99 VAL A O 1
ATOM 834 N N . THR A 1 100 ? 12.406 -11.213 1.115 1.00 77.56 100 THR A N 1
ATOM 835 C CA . THR A 1 100 ? 13.783 -10.877 1.496 1.00 77.56 100 THR A CA 1
ATOM 836 C C . THR A 1 100 ? 13.913 -9.377 1.793 1.00 77.56 100 THR A C 1
ATOM 838 O O . THR A 1 100 ? 12.999 -8.610 1.485 1.00 77.56 100 THR A O 1
ATOM 841 N N . PRO A 1 101 ? 15.043 -8.915 2.365 1.00 76.88 101 PRO A N 1
ATOM 842 C CA . PRO A 1 101 ? 15.351 -7.487 2.409 1.00 76.88 101 PRO A CA 1
ATOM 843 C C . PRO A 1 101 ? 15.270 -6.836 1.023 1.00 76.88 101 PRO A C 1
ATOM 845 O O . PRO A 1 101 ? 15.474 -7.510 0.011 1.00 76.88 101 PRO A O 1
ATOM 848 N N . VAL A 1 102 ? 15.012 -5.526 0.999 1.00 73.19 102 VAL A N 1
ATOM 849 C CA . VAL A 1 102 ? 15.045 -4.721 -0.229 1.00 73.19 102 VAL A CA 1
ATOM 850 C C . VAL A 1 102 ? 16.426 -4.853 -0.867 1.00 73.19 102 VAL A C 1
ATOM 852 O O . VAL A 1 102 ? 17.447 -4.636 -0.211 1.00 73.19 102 VAL A O 1
ATOM 855 N N . LYS A 1 103 ? 16.443 -5.236 -2.141 1.00 72.56 103 LYS A N 1
ATOM 856 C CA . LYS A 1 103 ? 17.647 -5.352 -2.964 1.00 72.56 103 LYS A CA 1
ATOM 857 C C . LYS A 1 103 ? 17.732 -4.134 -3.898 1.00 72.56 103 LYS A C 1
ATOM 859 O O . LYS A 1 103 ? 16.704 -3.560 -4.248 1.00 72.56 103 LYS A O 1
ATOM 864 N N . ASP A 1 104 ? 18.947 -3.752 -4.288 1.00 73.19 104 ASP A N 1
ATOM 865 C CA . ASP A 1 104 ? 19.224 -2.600 -5.160 1.00 73.19 104 ASP A CA 1
ATOM 866 C C . ASP A 1 104 ? 19.679 -3.086 -6.544 1.00 73.19 104 ASP A C 1
ATOM 868 O O . ASP A 1 104 ? 20.670 -3.813 -6.645 1.00 73.19 104 ASP A O 1
ATOM 872 N N . GLN A 1 105 ? 18.945 -2.705 -7.594 1.00 58.78 105 GLN A N 1
ATOM 873 C CA . GLN A 1 105 ? 19.248 -3.072 -8.983 1.00 58.78 105 GLN A CA 1
ATOM 874 C C . GLN A 1 105 ? 20.454 -2.337 -9.565 1.00 58.78 105 GLN A C 1
ATOM 876 O O . GLN A 1 105 ? 21.044 -2.792 -10.550 1.00 58.78 105 GLN A O 1
ATOM 881 N N . GLY A 1 106 ? 20.866 -1.231 -8.943 1.00 67.25 106 GLY A N 1
ATOM 882 C CA . GLY A 1 106 ? 21.867 -0.340 -9.501 1.00 67.25 106 GLY A CA 1
ATOM 883 C C . GLY A 1 106 ? 21.491 0.130 -10.910 1.00 67.25 106 GLY A C 1
ATOM 884 O O . GLY A 1 106 ? 20.377 -0.020 -11.380 1.00 67.25 106 GLY A O 1
ATOM 885 N N . HIS A 1 107 ? 22.457 0.655 -11.656 1.00 62.44 107 HIS A N 1
ATOM 886 C CA . HIS A 1 107 ? 22.172 1.369 -12.909 1.00 62.44 107 HIS A CA 1
ATOM 887 C C . HIS A 1 107 ? 21.793 0.475 -14.098 1.00 62.44 107 HIS A C 1
ATOM 889 O O . HIS A 1 107 ? 21.638 0.986 -15.204 1.00 62.44 107 HIS A O 1
ATOM 895 N N . CYS A 1 108 ? 21.712 -0.837 -13.891 1.00 66.06 108 CYS A N 1
ATOM 896 C CA . CYS A 1 108 ? 21.569 -1.811 -14.961 1.00 66.06 108 CYS A CA 1
ATOM 897 C C . CYS A 1 108 ? 20.101 -2.208 -15.195 1.00 66.06 108 CYS A C 1
ATOM 899 O O . CYS A 1 108 ? 19.873 -3.107 -15.976 1.00 66.06 108 CYS A O 1
ATOM 901 N N . GLY A 1 109 ? 19.095 -1.583 -14.560 1.00 66.75 109 GLY A N 1
ATOM 902 C CA . GLY A 1 109 ? 17.688 -1.606 -15.014 1.00 66.75 109 GLY A CA 1
ATOM 903 C C . GLY A 1 109 ? 17.034 -2.969 -15.275 1.00 66.75 109 GLY A C 1
ATOM 904 O O . GLY A 1 109 ? 16.003 -3.044 -15.938 1.00 66.75 109 GLY A O 1
ATOM 905 N N . PHE A 1 110 ? 17.553 -4.059 -14.714 1.00 75.50 110 PHE A N 1
ATOM 906 C CA . PHE A 1 110 ? 16.963 -5.399 -14.797 1.00 75.50 110 PHE A CA 1
ATOM 907 C C . PHE A 1 110 ? 15.812 -5.597 -13.809 1.00 75.50 110 PHE A C 1
ATOM 909 O O . PHE A 1 110 ? 15.695 -6.630 -13.149 1.00 75.50 110 PHE A O 1
ATOM 916 N N . CYS A 1 111 ? 14.931 -4.603 -13.689 1.00 75.12 111 CYS A N 1
ATOM 917 C CA . CYS A 1 111 ? 13.792 -4.651 -12.772 1.00 75.12 111 CYS A CA 1
ATOM 918 C C . CYS A 1 111 ? 12.892 -5.878 -13.011 1.00 75.12 111 CYS A C 1
ATOM 920 O O . CYS A 1 111 ? 12.286 -6.396 -12.072 1.00 75.12 111 CYS A O 1
ATOM 922 N N . TRP A 1 112 ? 12.858 -6.388 -14.247 1.00 78.44 112 TRP A N 1
ATOM 923 C CA . TRP A 1 112 ? 12.201 -7.643 -14.605 1.00 78.44 112 TRP A CA 1
ATOM 924 C C . TRP A 1 112 ? 12.764 -8.836 -13.815 1.00 78.44 112 TRP A C 1
ATOM 926 O O . TRP A 1 112 ? 11.994 -9.633 -13.282 1.00 78.44 112 TRP A O 1
ATOM 936 N N . ALA A 1 113 ? 14.087 -8.917 -13.644 1.00 83.25 113 ALA A N 1
ATOM 937 C CA . ALA A 1 113 ? 14.726 -10.001 -12.909 1.00 83.25 113 ALA A CA 1
ATOM 938 C C . ALA A 1 113 ? 14.476 -9.884 -11.400 1.00 83.25 113 ALA A C 1
ATOM 940 O O . ALA A 1 113 ? 14.241 -10.896 -10.744 1.00 83.25 113 ALA A O 1
ATOM 941 N N . PHE A 1 114 ? 14.428 -8.663 -10.854 1.00 82.94 114 PHE A N 1
ATOM 942 C CA . PHE A 1 114 ? 13.997 -8.437 -9.467 1.00 82.94 114 PHE A CA 1
ATOM 943 C C . PHE A 1 114 ? 12.560 -8.894 -9.231 1.00 82.94 114 PHE A C 1
ATOM 945 O O . PHE A 1 114 ? 12.277 -9.532 -8.217 1.00 82.94 114 PHE A O 1
ATOM 952 N N . TYR A 1 115 ? 11.651 -8.583 -10.157 1.00 82.88 115 TYR A N 1
ATOM 953 C CA . TYR A 1 115 ? 10.256 -9.007 -10.069 1.00 82.88 115 TYR A CA 1
ATOM 954 C C . TYR A 1 115 ? 10.126 -10.536 -10.074 1.00 82.88 115 TYR A C 1
ATOM 956 O O . TYR A 1 115 ? 9.438 -11.103 -9.216 1.00 82.88 115 TYR A O 1
ATOM 964 N N . ASP A 1 116 ? 10.814 -11.206 -10.999 1.00 83.25 116 ASP A N 1
ATOM 965 C CA . ASP A 1 116 ? 10.779 -12.663 -11.130 1.00 83.25 116 ASP A CA 1
ATOM 966 C C . ASP A 1 116 ? 11.424 -13.361 -9.927 1.00 83.25 116 ASP A C 1
ATOM 968 O O . ASP A 1 116 ? 10.859 -14.321 -9.383 1.00 83.25 116 ASP A O 1
ATOM 972 N N . VAL A 1 117 ? 12.570 -12.859 -9.455 1.00 87.69 117 VAL A N 1
ATOM 973 C CA . VAL A 1 117 ? 13.238 -13.382 -8.261 1.00 87.69 117 VAL A CA 1
ATOM 974 C C . VAL A 1 117 ? 12.363 -13.189 -7.027 1.00 87.69 117 VAL A C 1
ATOM 976 O O . VAL A 1 117 ? 12.057 -14.182 -6.370 1.00 87.69 117 VAL A O 1
ATOM 979 N N . ALA A 1 118 ? 11.875 -11.979 -6.747 1.00 84.88 118 ALA A N 1
ATOM 980 C CA . ALA A 1 118 ? 11.036 -11.718 -5.575 1.00 84.88 118 ALA A CA 1
ATOM 981 C C . ALA A 1 118 ? 9.753 -12.569 -5.578 1.00 84.88 118 ALA A C 1
ATOM 983 O O . ALA A 1 118 ? 9.345 -13.108 -4.545 1.00 84.88 118 ALA A O 1
ATOM 984 N N . SER A 1 119 ? 9.137 -12.752 -6.751 1.00 84.69 119 SER A N 1
ATOM 985 C CA . SER A 1 119 ? 7.966 -13.622 -6.913 1.00 84.69 119 SER A CA 1
ATOM 986 C C . SER A 1 119 ? 8.302 -15.086 -6.611 1.00 84.69 119 SER A C 1
ATOM 988 O O . SER A 1 119 ? 7.559 -15.767 -5.898 1.00 84.69 119 SER A O 1
ATOM 990 N N . THR A 1 120 ? 9.442 -15.570 -7.106 1.00 86.50 120 THR A N 1
ATOM 991 C CA . THR A 1 120 ? 9.919 -16.943 -6.876 1.00 86.50 120 THR A CA 1
ATOM 992 C C . THR A 1 120 ? 10.268 -17.174 -5.407 1.00 86.50 120 THR A C 1
ATOM 994 O O . THR A 1 120 ? 9.862 -18.183 -4.827 1.00 86.50 120 THR A O 1
ATOM 997 N N . GLU A 1 121 ? 10.975 -16.238 -4.777 1.00 86.38 121 GLU A N 1
ATOM 998 C CA . GLU A 1 121 ? 11.325 -16.273 -3.355 1.00 86.38 121 GLU A CA 1
ATOM 999 C C . GLU A 1 121 ? 10.071 -16.295 -2.474 1.00 86.38 121 GLU A C 1
ATOM 1001 O O . GLU A 1 121 ? 9.982 -17.109 -1.550 1.00 86.38 121 GLU A O 1
ATOM 1006 N N . GLY A 1 122 ? 9.065 -15.479 -2.809 1.00 83.81 122 GLY A N 1
ATOM 1007 C CA . GLY A 1 122 ? 7.769 -15.474 -2.135 1.00 83.81 122 GLY A CA 1
ATOM 1008 C C . GLY A 1 122 ? 7.041 -16.811 -2.247 1.00 83.81 122 GLY A C 1
ATOM 1009 O O . GLY A 1 122 ? 6.577 -17.357 -1.241 1.00 83.81 122 GLY A O 1
ATOM 1010 N N . ILE A 1 123 ? 6.997 -17.402 -3.444 1.00 84.19 123 ILE A N 1
ATOM 1011 C CA . ILE A 1 123 ? 6.409 -18.733 -3.653 1.00 84.19 123 ILE A CA 1
ATOM 1012 C C . ILE A 1 123 ? 7.179 -19.798 -2.863 1.00 84.19 123 ILE A C 1
ATOM 1014 O O . ILE A 1 123 ? 6.551 -20.641 -2.219 1.00 84.19 123 ILE A O 1
ATOM 1018 N N . LEU A 1 124 ? 8.513 -19.773 -2.861 1.00 85.88 124 LEU A N 1
ATOM 1019 C CA . LEU A 1 124 ? 9.342 -20.715 -2.099 1.00 85.88 124 LEU A CA 1
ATOM 1020 C C . LEU A 1 124 ? 9.112 -20.586 -0.591 1.00 85.88 124 LEU A C 1
ATOM 1022 O O . LEU A 1 124 ? 8.969 -21.596 0.101 1.00 85.88 124 LEU A O 1
ATOM 1026 N N . ALA A 1 125 ? 8.999 -19.363 -0.080 1.00 84.00 125 ALA A N 1
ATOM 1027 C CA . ALA A 1 125 ? 8.690 -19.132 1.322 1.00 84.00 125 ALA A CA 1
ATOM 1028 C C . ALA A 1 125 ? 7.316 -19.707 1.707 1.00 84.00 125 ALA A C 1
ATOM 1030 O O . ALA A 1 125 ? 7.190 -20.327 2.765 1.00 84.00 125 ALA A O 1
ATOM 1031 N N . LEU A 1 126 ? 6.309 -19.567 0.838 1.00 78.62 126 LEU A N 1
ATOM 1032 C CA . LEU A 1 126 ? 4.953 -20.077 1.070 1.00 78.62 126 LEU A CA 1
ATOM 1033 C C . LEU A 1 126 ? 4.835 -21.598 0.898 1.00 78.62 126 LEU A C 1
ATOM 1035 O O . LEU A 1 126 ? 4.107 -22.244 1.649 1.00 78.62 126 LEU A O 1
ATOM 1039 N N . THR A 1 127 ? 5.527 -22.175 -0.086 1.00 83.44 127 THR A N 1
ATOM 1040 C CA . THR A 1 127 ? 5.364 -23.589 -0.473 1.00 83.44 127 THR A CA 1
ATOM 1041 C C . THR A 1 127 ? 6.380 -24.514 0.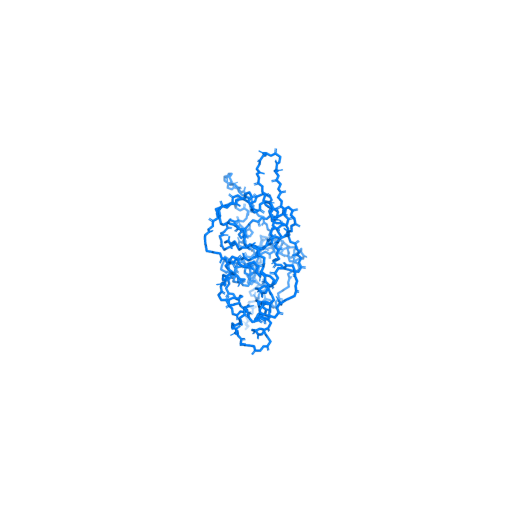189 1.00 83.44 127 THR A C 1
ATOM 1043 O O . THR A 1 127 ? 6.012 -25.594 0.646 1.00 83.44 127 THR A O 1
ATOM 1046 N N . ALA A 1 128 ? 7.645 -24.098 0.285 1.00 88.44 128 ALA A N 1
ATOM 1047 C CA . ALA A 1 128 ? 8.718 -24.872 0.908 1.00 88.44 128 ALA A CA 1
ATOM 1048 C C . ALA A 1 128 ? 8.943 -24.500 2.385 1.00 88.44 128 ALA A C 1
ATOM 1050 O O . ALA A 1 128 ? 9.713 -25.166 3.077 1.00 88.44 128 ALA A O 1
ATOM 1051 N N . GLY A 1 129 ? 8.302 -23.432 2.879 1.00 82.94 129 GLY A N 1
ATOM 1052 C CA . GLY A 1 129 ? 8.449 -22.958 4.260 1.00 82.94 129 GLY A CA 1
ATOM 1053 C C . GLY A 1 129 ? 9.826 -22.361 4.570 1.00 82.94 129 GLY A C 1
ATOM 1054 O O . GLY A 1 129 ? 10.163 -22.162 5.739 1.00 82.94 129 GLY A O 1
ATOM 1055 N N . LYS A 1 130 ? 10.636 -22.095 3.539 1.00 86.94 130 LYS A N 1
ATOM 1056 C CA . LYS A 1 130 ? 11.990 -21.554 3.659 1.00 86.94 130 LYS A CA 1
ATOM 1057 C C . LYS A 1 130 ? 12.147 -20.367 2.718 1.00 86.94 130 LYS A C 1
ATOM 1059 O O . LYS A 1 130 ? 12.157 -20.541 1.505 1.00 86.94 130 LYS A O 1
ATOM 1064 N N . LEU A 1 131 ? 12.321 -19.182 3.296 1.00 85.19 131 LEU A N 1
ATOM 1065 C CA . LEU A 1 131 ? 12.741 -18.000 2.556 1.00 85.19 131 LEU A CA 1
ATOM 1066 C C . LEU A 1 131 ? 14.222 -18.157 2.185 1.00 85.19 131 LEU A C 1
ATOM 1068 O O . LEU A 1 131 ? 15.074 -18.353 3.057 1.00 85.19 131 LEU A O 1
ATOM 1072 N N . ILE A 1 132 ? 14.511 -18.129 0.889 1.00 88.50 132 ILE A N 1
ATOM 1073 C CA . ILE A 1 132 ? 15.858 -18.203 0.318 1.00 88.50 132 ILE A CA 1
ATOM 1074 C C . ILE A 1 132 ? 16.047 -16.923 -0.486 1.00 88.50 132 ILE A C 1
ATOM 1076 O O . ILE A 1 132 ? 15.136 -16.554 -1.210 1.00 88.50 132 ILE A O 1
ATOM 1080 N N . SER A 1 133 ? 17.203 -16.272 -0.357 1.00 91.19 133 SER A N 1
ATOM 1081 C CA . SER A 1 133 ? 17.584 -15.188 -1.264 1.00 91.19 133 SER A CA 1
ATOM 1082 C C . SER A 1 133 ? 18.267 -15.790 -2.488 1.00 91.19 133 SER A C 1
ATOM 1084 O O . SER A 1 133 ? 19.296 -16.454 -2.345 1.00 91.19 133 SER A O 1
ATOM 1086 N N . LEU A 1 134 ? 17.698 -15.574 -3.665 1.00 89.62 134 LEU A N 1
ATOM 1087 C CA . LEU A 1 134 ? 18.262 -15.910 -4.968 1.00 89.62 134 LEU A CA 1
ATOM 1088 C C . LEU A 1 134 ? 19.049 -14.711 -5.520 1.00 89.62 134 LEU A C 1
ATOM 1090 O O . LEU A 1 134 ? 18.980 -13.605 -4.972 1.00 89.62 134 LEU A O 1
ATOM 1094 N N . SER A 1 135 ? 19.827 -14.950 -6.577 1.00 90.62 135 SER A N 1
ATOM 1095 C CA . SER A 1 135 ? 20.607 -13.922 -7.264 1.00 90.62 135 SER A CA 1
ATOM 1096 C C . SER A 1 135 ? 19.899 -13.487 -8.543 1.00 90.62 135 SER A C 1
ATOM 1098 O O . SER A 1 135 ? 19.731 -14.286 -9.459 1.00 90.62 135 SER A O 1
ATOM 1100 N N . GLU A 1 136 ? 19.535 -12.210 -8.628 1.00 84.75 136 GLU A N 1
ATOM 1101 C CA . GLU A 1 136 ? 19.019 -11.589 -9.853 1.00 84.75 136 GLU A CA 1
ATOM 1102 C C . GLU A 1 136 ? 20.050 -11.668 -10.983 1.00 84.75 136 GLU A C 1
ATOM 1104 O O . GLU A 1 136 ? 19.682 -11.892 -12.133 1.00 84.75 136 GLU A O 1
ATOM 1109 N N . GLN A 1 137 ? 21.344 -11.584 -10.647 1.00 84.81 137 GLN A N 1
ATOM 1110 C CA . GLN A 1 137 ? 22.435 -11.683 -11.617 1.00 84.81 137 GLN A CA 1
ATOM 1111 C C . GLN A 1 137 ? 22.450 -13.031 -12.348 1.00 84.81 137 GLN A C 1
ATOM 1113 O O . GLN A 1 137 ? 22.763 -13.073 -13.528 1.00 84.81 137 GLN A O 1
ATOM 1118 N N . GLU A 1 138 ? 22.070 -14.128 -11.688 1.00 88.81 138 GLU A N 1
ATOM 1119 C CA . GLU A 1 138 ? 22.014 -15.448 -12.333 1.00 88.81 138 GLU A CA 1
ATOM 1120 C C . GLU A 1 138 ? 20.944 -15.500 -13.439 1.00 88.81 138 GLU A C 1
ATOM 1122 O O . GLU A 1 138 ? 21.121 -16.174 -14.455 1.00 88.81 138 GLU A O 1
ATOM 1127 N N . LEU A 1 139 ? 19.855 -14.744 -13.269 1.00 87.50 139 LEU A N 1
ATOM 1128 C CA . LEU A 1 139 ? 18.801 -14.607 -14.270 1.00 87.50 139 LEU A CA 1
ATOM 1129 C C . LEU A 1 139 ? 19.211 -13.634 -15.390 1.00 87.50 139 LEU A C 1
ATOM 1131 O O . LEU A 1 139 ? 18.998 -13.934 -16.564 1.00 87.50 139 LEU A O 1
ATOM 1135 N N . VAL A 1 140 ? 19.861 -12.521 -15.038 1.00 83.94 140 VAL A N 1
ATOM 1136 C CA . VAL A 1 140 ? 20.389 -11.519 -15.984 1.00 83.94 140 VAL A CA 1
ATOM 1137 C C . VAL A 1 140 ? 21.487 -12.093 -16.878 1.00 83.94 140 VAL A C 1
ATOM 1139 O O . VAL A 1 140 ? 21.448 -11.897 -18.088 1.00 83.94 140 VAL A O 1
ATOM 1142 N N . ASP A 1 141 ? 22.420 -12.874 -16.328 1.00 84.94 141 ASP A N 1
ATOM 1143 C CA . ASP A 1 141 ? 23.504 -13.515 -17.089 1.00 84.94 141 ASP A CA 1
ATOM 1144 C C . ASP A 1 141 ? 22.975 -14.485 -18.163 1.00 84.94 141 ASP A C 1
ATOM 1146 O O . ASP A 1 141 ? 23.681 -14.805 -19.124 1.00 84.94 141 ASP A O 1
ATOM 1150 N N . CYS A 1 142 ? 21.732 -14.964 -18.024 1.00 86.31 142 CYS A N 1
ATOM 1151 C CA . CYS A 1 142 ? 21.075 -15.772 -19.047 1.00 86.31 142 CYS A CA 1
ATOM 1152 C C . CYS A 1 142 ? 20.541 -14.928 -20.218 1.00 86.31 142 CYS A C 1
ATOM 1154 O O . CYS A 1 142 ? 20.444 -15.445 -21.341 1.00 86.31 142 CYS A O 1
ATOM 1156 N N . ASP A 1 143 ? 20.226 -13.649 -19.996 1.00 82.69 143 ASP A N 1
ATOM 1157 C CA . ASP A 1 143 ? 19.724 -12.733 -21.019 1.00 82.69 143 ASP A CA 1
ATOM 1158 C C . ASP A 1 143 ? 20.861 -12.139 -21.863 1.00 82.69 143 ASP A C 1
ATOM 1160 O O . ASP A 1 143 ? 21.241 -10.974 -21.808 1.00 82.69 143 ASP A O 1
ATOM 1164 N N . THR A 1 144 ? 21.434 -13.002 -22.693 1.00 78.81 144 THR A N 1
ATOM 1165 C CA . THR A 1 144 ? 22.549 -12.653 -23.584 1.00 78.81 144 THR A CA 1
ATOM 1166 C C . THR A 1 144 ? 22.094 -12.188 -24.969 1.00 78.81 144 THR A C 1
ATOM 1168 O O . THR A 1 144 ? 22.926 -11.943 -25.849 1.00 78.81 144 THR A O 1
ATOM 1171 N N . LYS A 1 145 ? 20.780 -12.127 -25.225 1.00 74.75 145 LYS A N 1
ATOM 1172 C CA . LYS A 1 145 ? 20.219 -11.924 -26.568 1.00 74.75 145 LYS A CA 1
ATOM 1173 C C . LYS A 1 145 ? 19.023 -10.981 -26.514 1.00 74.75 145 LYS A C 1
ATOM 1175 O O . LYS A 1 145 ? 17.925 -11.408 -26.194 1.00 74.75 145 LYS A O 1
ATOM 1180 N N . GLY A 1 146 ? 19.191 -9.747 -26.975 1.00 67.75 146 GLY A N 1
ATOM 1181 C CA . GLY A 1 146 ? 18.096 -8.781 -26.949 1.00 67.75 146 GLY A CA 1
ATOM 1182 C C . GLY A 1 146 ? 18.559 -7.357 -27.205 1.00 67.75 146 GLY A C 1
ATOM 1183 O O . GLY A 1 146 ? 19.669 -7.139 -27.695 1.00 67.75 146 GLY A O 1
ATOM 1184 N N . VAL A 1 147 ? 17.674 -6.406 -26.905 1.00 64.25 147 VAL A N 1
ATOM 1185 C CA . VAL A 1 147 ? 17.921 -4.960 -27.043 1.00 64.25 147 VAL A CA 1
ATOM 1186 C C . VAL A 1 147 ? 18.766 -4.432 -25.879 1.00 64.25 147 VAL A C 1
ATOM 1188 O O . VAL A 1 147 ? 19.603 -3.560 -26.092 1.00 64.25 147 VAL A O 1
ATOM 1191 N N . ASP A 1 148 ? 18.564 -4.980 -24.686 1.00 66.38 148 ASP A N 1
ATOM 1192 C CA . ASP A 1 148 ? 19.108 -4.532 -23.402 1.00 66.38 148 ASP A CA 1
ATOM 1193 C C . ASP A 1 148 ? 20.227 -5.447 -22.866 1.00 66.38 148 ASP A C 1
ATOM 1195 O O . ASP A 1 148 ? 21.036 -5.008 -22.056 1.00 66.38 148 ASP A O 1
ATOM 1199 N N . GLN A 1 149 ? 20.326 -6.693 -23.357 1.00 68.19 149 GLN A N 1
ATOM 1200 C CA . GLN A 1 149 ? 21.328 -7.681 -22.910 1.00 68.19 149 GLN A CA 1
ATOM 1201 C C . GLN A 1 149 ? 21.263 -7.899 -21.394 1.00 68.19 149 GLN A C 1
ATOM 1203 O O . GLN A 1 149 ? 22.289 -7.930 -20.709 1.00 68.19 149 GLN A O 1
ATOM 1208 N N . GLY A 1 150 ? 20.034 -7.974 -20.884 1.00 68.81 150 GLY A N 1
ATOM 1209 C CA . GLY A 1 150 ? 19.761 -8.086 -19.470 1.00 68.81 150 GLY A CA 1
ATOM 1210 C C . GLY A 1 150 ? 19.903 -6.784 -18.689 1.00 68.81 150 GLY A C 1
ATOM 1211 O O . GLY A 1 150 ? 19.759 -6.858 -17.478 1.00 68.81 150 GLY A O 1
ATOM 1212 N N . CYS A 1 151 ? 20.160 -5.619 -19.306 1.00 65.06 151 CYS A N 1
ATOM 1213 C CA . CYS A 1 151 ? 20.193 -4.346 -18.586 1.00 65.06 151 CYS A CA 1
ATOM 1214 C C . CYS A 1 151 ? 19.460 -3.173 -19.262 1.00 65.06 151 CYS A C 1
ATOM 1216 O O . CYS A 1 151 ? 19.911 -2.664 -20.289 1.00 65.06 151 CYS A O 1
ATOM 1218 N N . GLU A 1 152 ? 18.399 -2.652 -18.630 1.00 66.88 152 GLU A N 1
ATOM 1219 C CA . GLU A 1 152 ? 17.859 -1.314 -18.947 1.00 66.88 152 GLU A CA 1
ATOM 1220 C C . GLU A 1 152 ? 18.567 -0.224 -18.107 1.00 66.88 152 GLU A C 1
ATOM 1222 O O . GLU A 1 152 ? 19.368 -0.527 -17.236 1.00 66.88 152 GLU A O 1
ATOM 1227 N N . GLU A 1 153 ? 18.354 1.070 -18.349 1.00 67.69 153 GLU A N 1
ATOM 1228 C CA . GLU A 1 153 ? 18.963 2.123 -17.513 1.00 67.69 153 GLU A CA 1
ATOM 1229 C C . GLU A 1 153 ? 18.008 2.565 -16.396 1.00 67.69 153 GLU A C 1
ATOM 1231 O O . GLU A 1 153 ? 16.831 2.839 -16.644 1.00 67.69 153 GLU A O 1
ATOM 1236 N N . ASP A 1 154 ? 18.525 2.712 -15.173 1.00 71.25 154 ASP A N 1
ATOM 1237 C CA . ASP A 1 154 ? 17.774 3.331 -14.078 1.00 71.25 154 ASP A CA 1
ATOM 1238 C C . ASP A 1 154 ? 17.470 4.805 -14.352 1.00 71.25 154 ASP A C 1
ATOM 1240 O O . ASP A 1 154 ? 18.284 5.566 -14.887 1.00 71.25 154 ASP A O 1
ATOM 1244 N N . VAL A 1 155 ? 16.305 5.252 -13.879 1.00 80.12 155 VAL A N 1
ATOM 1245 C CA . VAL A 1 155 ? 15.998 6.681 -13.834 1.00 80.12 155 VAL A CA 1
ATOM 1246 C C . VAL A 1 155 ? 16.937 7.356 -12.823 1.00 80.12 155 VAL A C 1
ATOM 1248 O O . VAL A 1 155 ? 16.951 6.965 -11.656 1.00 80.12 155 VAL A O 1
ATOM 1251 N N . PRO A 1 156 ? 17.672 8.419 -13.207 1.00 81.25 156 PRO A N 1
ATOM 1252 C CA . PRO A 1 156 ? 18.532 9.144 -12.281 1.00 81.25 156 PRO A CA 1
ATOM 1253 C C . PRO A 1 156 ? 17.775 9.626 -11.037 1.00 81.25 156 PRO A C 1
ATOM 1255 O O . PRO A 1 156 ? 16.719 10.259 -11.141 1.00 81.25 156 PRO A O 1
ATOM 1258 N N . ALA A 1 157 ? 18.350 9.379 -9.858 1.00 83.06 157 ALA A N 1
ATOM 1259 C CA . ALA A 1 157 ? 17.778 9.815 -8.588 1.00 83.06 157 ALA A CA 1
ATOM 1260 C C . ALA A 1 157 ? 17.549 11.338 -8.559 1.00 83.06 157 ALA A C 1
ATOM 1262 O O . ALA A 1 157 ? 18.339 12.116 -9.100 1.00 83.06 157 ALA A O 1
ATOM 1263 N N . ASN A 1 158 ? 16.474 11.770 -7.893 1.00 82.94 158 ASN A N 1
ATOM 1264 C CA . ASN A 1 158 ? 16.075 13.180 -7.771 1.00 82.94 158 ASN A CA 1
ATOM 1265 C C . ASN A 1 158 ? 15.861 13.906 -9.116 1.00 82.94 158 ASN A C 1
ATOM 1267 O O . ASN A 1 158 ? 15.974 15.131 -9.189 1.00 82.94 158 ASN A O 1
ATOM 1271 N N . ASN A 1 159 ? 15.549 13.173 -10.190 1.00 90.56 159 ASN A N 1
ATOM 1272 C CA . ASN A 1 159 ? 15.307 13.743 -11.511 1.00 90.56 159 ASN A CA 1
ATOM 1273 C C . ASN A 1 159 ? 13.893 13.428 -12.011 1.00 90.56 159 ASN A C 1
ATOM 1275 O O . ASN A 1 159 ? 13.668 12.530 -12.822 1.00 90.56 159 ASN A O 1
ATOM 1279 N N . GLU A 1 160 ? 12.932 14.230 -11.555 1.00 91.19 160 GLU A N 1
ATOM 1280 C CA . GLU A 1 160 ? 11.516 14.070 -11.894 1.00 91.19 160 GLU A CA 1
ATOM 1281 C C . GLU A 1 160 ? 11.248 14.141 -13.409 1.00 91.19 160 GLU A C 1
ATOM 1283 O O . GLU A 1 160 ? 10.402 13.421 -13.931 1.00 91.19 160 GLU A O 1
ATOM 1288 N N . LYS A 1 161 ? 12.019 14.944 -14.156 1.00 91.62 161 LYS A N 1
ATOM 1289 C CA . LYS A 1 161 ? 11.888 15.037 -15.621 1.00 91.62 161 LYS A CA 1
ATOM 1290 C C . LYS A 1 161 ? 12.350 13.769 -16.330 1.00 91.62 161 LYS A C 1
ATOM 1292 O O . LYS A 1 161 ? 11.753 13.382 -17.334 1.00 91.62 161 LYS A O 1
ATOM 1297 N N . ALA A 1 162 ? 13.419 13.141 -15.840 1.00 89.88 162 ALA A N 1
ATOM 1298 C CA . ALA A 1 162 ? 13.858 11.856 -16.367 1.00 89.88 162 ALA A CA 1
ATOM 1299 C C . ALA A 1 162 ? 12.808 10.780 -16.076 1.00 89.88 162 ALA A C 1
ATOM 1301 O O . ALA A 1 162 ? 12.425 10.058 -16.994 1.00 89.88 162 ALA A O 1
ATOM 1302 N N . LEU A 1 163 ? 12.261 10.763 -14.854 1.00 90.44 163 LEU A N 1
ATOM 1303 C CA . LEU A 1 163 ? 11.161 9.871 -14.491 1.00 90.44 163 LEU A CA 1
ATOM 1304 C C . LEU A 1 163 ? 9.958 10.071 -15.414 1.00 90.44 163 LEU A C 1
ATOM 1306 O O . LEU A 1 163 ? 9.454 9.114 -15.991 1.00 90.44 163 LEU A O 1
ATOM 1310 N N . GLN A 1 164 ? 9.557 11.321 -15.644 1.00 91.31 164 GLN A N 1
ATOM 1311 C CA . GLN A 1 164 ? 8.442 11.664 -16.525 1.00 91.31 164 GLN A CA 1
ATOM 1312 C C . GLN A 1 164 ? 8.662 11.172 -17.957 1.00 91.31 164 GLN A C 1
ATOM 1314 O O . GLN A 1 164 ? 7.739 10.645 -18.578 1.00 91.31 164 GLN A O 1
ATOM 1319 N N . LYS A 1 165 ? 9.888 11.309 -18.476 1.00 89.12 165 LYS A N 1
ATOM 1320 C CA . LYS A 1 165 ? 10.253 10.829 -19.814 1.00 89.12 165 LYS A CA 1
ATOM 1321 C C . LYS A 1 165 ? 10.131 9.308 -19.926 1.00 89.12 165 LYS A C 1
ATOM 1323 O O . LYS A 1 165 ? 9.678 8.828 -20.962 1.00 89.12 165 LYS A O 1
ATOM 1328 N N . VAL A 1 166 ? 10.526 8.559 -18.898 1.00 86.88 166 VAL A N 1
ATOM 1329 C CA . VAL A 1 166 ? 10.412 7.091 -18.905 1.00 86.88 166 VAL A CA 1
ATOM 1330 C C . VAL A 1 166 ? 8.952 6.663 -18.746 1.00 86.88 166 VAL A C 1
ATOM 1332 O O . VAL A 1 166 ? 8.461 5.893 -19.567 1.00 86.88 166 VAL A O 1
ATOM 1335 N N . VAL A 1 167 ? 8.220 7.258 -17.798 1.00 88.94 167 VAL A N 1
ATOM 1336 C CA . VAL A 1 167 ? 6.791 6.980 -17.549 1.00 88.94 167 VAL A CA 1
ATOM 1337 C C . VAL A 1 167 ? 5.920 7.247 -18.782 1.00 88.94 167 VAL A C 1
ATOM 1339 O O . VAL A 1 167 ? 4.922 6.565 -18.999 1.00 88.94 167 VAL A O 1
ATOM 1342 N N . ALA A 1 168 ? 6.292 8.220 -19.619 1.00 87.62 168 ALA A N 1
ATOM 1343 C CA . ALA A 1 168 ? 5.592 8.491 -20.874 1.00 87.62 168 ALA A CA 1
ATOM 1344 C C . ALA A 1 168 ? 5.687 7.341 -21.898 1.00 87.62 168 ALA A C 1
ATOM 1346 O O . ALA A 1 168 ? 4.851 7.270 -22.798 1.00 87.62 168 ALA A O 1
ATOM 1347 N N . ASN A 1 169 ? 6.693 6.468 -21.787 1.00 83.69 169 ASN A N 1
ATOM 1348 C CA . ASN A 1 169 ? 6.918 5.354 -22.710 1.00 83.69 169 ASN A CA 1
ATOM 1349 C C . ASN A 1 169 ? 6.521 3.998 -22.112 1.00 83.69 169 ASN A C 1
ATOM 1351 O O . ASN A 1 169 ? 6.073 3.126 -22.854 1.00 83.69 169 ASN A O 1
ATOM 1355 N N . GLN A 1 170 ? 6.661 3.815 -20.795 1.00 81.00 170 GLN A N 1
ATOM 1356 C CA . GLN A 1 170 ? 6.394 2.542 -20.126 1.00 81.00 170 GLN A CA 1
ATOM 1357 C C . GLN A 1 170 ? 6.037 2.718 -18.642 1.00 81.00 170 GLN A C 1
ATOM 1359 O O . GLN A 1 170 ? 6.432 3.712 -18.032 1.00 81.00 170 GLN A O 1
ATOM 1364 N N . PRO A 1 171 ? 5.319 1.757 -18.028 1.00 81.94 171 PRO A N 1
ATOM 1365 C CA . PRO A 1 171 ? 5.169 1.709 -16.578 1.00 81.94 171 PRO A CA 1
ATOM 1366 C C . PRO A 1 171 ? 6.527 1.626 -15.865 1.00 81.94 171 PRO A C 1
ATOM 1368 O O . PRO A 1 171 ? 7.424 0.929 -16.332 1.00 81.94 171 PRO A O 1
ATOM 1371 N N . VAL A 1 172 ? 6.662 2.301 -14.721 1.00 82.62 172 VAL A N 1
ATOM 1372 C CA . VAL A 1 172 ? 7.902 2.334 -13.925 1.00 82.62 172 VAL A CA 1
ATOM 1373 C C . VAL A 1 172 ? 7.633 1.805 -12.522 1.00 82.62 172 VAL A C 1
ATOM 1375 O O . VAL A 1 172 ? 6.768 2.323 -11.814 1.00 82.62 172 VAL A O 1
ATOM 1378 N N . SER A 1 173 ? 8.376 0.780 -12.114 1.00 82.19 173 SER A N 1
ATOM 1379 C CA . SER A 1 173 ? 8.356 0.270 -10.741 1.00 82.19 173 SER A CA 1
ATOM 1380 C C . SER A 1 173 ? 9.080 1.238 -9.806 1.00 82.19 173 SER A C 1
ATOM 1382 O O . SER A 1 173 ? 10.192 1.668 -10.100 1.00 82.19 173 SER A O 1
ATOM 1384 N N . ILE A 1 174 ? 8.453 1.578 -8.681 1.00 84.62 174 ILE A N 1
ATOM 1385 C CA . ILE A 1 174 ? 9.037 2.417 -7.629 1.00 84.62 174 ILE A CA 1
ATOM 1386 C C . ILE A 1 174 ? 8.786 1.789 -6.255 1.00 84.62 174 ILE A C 1
ATOM 1388 O O . ILE A 1 174 ? 7.838 1.021 -6.073 1.00 84.62 174 ILE A O 1
ATOM 1392 N N . ALA A 1 175 ? 9.603 2.163 -5.275 1.00 83.31 175 ALA A N 1
ATOM 1393 C CA . ALA A 1 175 ? 9.350 1.879 -3.868 1.00 83.31 175 ALA A CA 1
ATOM 1394 C C . ALA A 1 175 ? 8.941 3.172 -3.145 1.00 83.31 175 ALA A C 1
ATOM 1396 O O . ALA A 1 175 ? 9.490 4.241 -3.419 1.00 83.31 175 ALA A O 1
ATOM 1397 N N . ILE A 1 176 ? 7.962 3.072 -2.249 1.00 84.06 176 ILE A N 1
ATOM 1398 C CA . ILE A 1 176 ? 7.428 4.170 -1.435 1.00 84.06 176 ILE A CA 1
ATOM 1399 C C . ILE A 1 176 ? 7.427 3.777 0.044 1.00 84.06 176 ILE A C 1
ATOM 1401 O O . ILE A 1 176 ? 7.451 2.592 0.371 1.00 84.06 176 ILE A O 1
ATOM 1405 N N . ASP A 1 177 ? 7.376 4.777 0.921 1.00 83.12 177 ASP A N 1
ATOM 1406 C CA . ASP A 1 177 ? 7.009 4.600 2.328 1.00 83.12 177 ASP A CA 1
ATOM 1407 C C . ASP A 1 177 ? 5.477 4.641 2.434 1.00 83.12 177 ASP A C 1
ATOM 1409 O O . ASP A 1 177 ? 4.853 5.691 2.245 1.00 83.12 177 ASP A O 1
ATOM 1413 N N . ALA A 1 178 ? 4.867 3.480 2.655 1.00 78.31 178 ALA A N 1
ATOM 1414 C CA . ALA A 1 178 ? 3.429 3.311 2.823 1.00 78.31 178 ALA A CA 1
ATOM 1415 C C . ALA A 1 178 ? 3.027 3.026 4.277 1.00 78.31 178 ALA A C 1
ATOM 1417 O O . ALA A 1 178 ? 1.826 2.936 4.563 1.00 78.31 178 ALA A O 1
ATOM 1418 N N . CYS A 1 179 ? 3.985 2.878 5.198 1.00 74.06 179 CYS A N 1
ATOM 1419 C CA . CYS A 1 179 ? 3.679 2.648 6.605 1.00 74.06 179 CYS A CA 1
ATOM 1420 C C . CYS A 1 179 ? 3.317 3.964 7.342 1.00 74.06 179 CYS A C 1
ATOM 1422 O O . CYS A 1 179 ? 2.771 3.885 8.447 1.00 74.06 179 CYS A O 1
ATOM 1424 N N . ASP A 1 180 ? 3.507 5.151 6.746 1.00 76.31 180 ASP A N 1
ATOM 1425 C CA . ASP A 1 180 ? 2.981 6.413 7.295 1.00 76.31 180 ASP A CA 1
ATOM 1426 C C . ASP A 1 180 ? 1.439 6.418 7.392 1.00 76.31 180 ASP A C 1
ATOM 1428 O O . ASP A 1 180 ? 0.716 5.956 6.501 1.00 76.31 180 ASP A O 1
ATOM 1432 N N . SER A 1 181 ? 0.907 6.961 8.493 1.00 74.19 181 SER A N 1
ATOM 1433 C CA . SER A 1 181 ? -0.536 6.984 8.746 1.00 74.19 181 SER A CA 1
ATOM 1434 C C . SER A 1 181 ? -1.332 7.762 7.695 1.00 74.19 181 SER A C 1
ATOM 1436 O O . SER A 1 181 ? -2.463 7.372 7.392 1.00 74.19 181 SER A O 1
ATOM 1438 N N . ASP A 1 182 ? -0.767 8.825 7.120 1.00 79.06 182 ASP A N 1
ATOM 1439 C CA . ASP A 1 182 ? -1.433 9.607 6.080 1.00 79.06 182 ASP A CA 1
ATOM 1440 C C . ASP A 1 182 ? -1.684 8.738 4.842 1.00 79.06 182 ASP A C 1
ATOM 1442 O O . ASP A 1 182 ? -2.767 8.804 4.252 1.00 79.06 182 ASP A O 1
ATOM 1446 N N . PHE A 1 183 ? -0.719 7.885 4.473 1.00 79.00 183 PHE A N 1
ATOM 1447 C CA . PHE A 1 183 ? -0.850 6.971 3.337 1.00 79.00 183 PHE A CA 1
ATOM 1448 C C . PHE A 1 183 ? -1.777 5.794 3.662 1.00 79.00 183 PHE A C 1
ATOM 1450 O O . PHE A 1 183 ? -2.665 5.474 2.872 1.00 79.00 183 PHE A O 1
ATOM 1457 N N . GLN A 1 184 ? -1.665 5.198 4.854 1.00 74.00 184 GLN A N 1
ATOM 1458 C CA . GLN A 1 184 ? -2.519 4.073 5.269 1.00 74.00 184 GLN A CA 1
ATOM 1459 C C . GLN A 1 184 ? -4.018 4.406 5.268 1.00 74.00 184 GLN A C 1
ATOM 1461 O O . GLN A 1 184 ? -4.853 3.539 4.993 1.00 74.00 184 GLN A O 1
ATOM 1466 N N . PHE A 1 185 ? -4.381 5.648 5.605 1.00 75.62 185 PHE A N 1
ATOM 1467 C CA . PHE A 1 185 ? -5.774 6.100 5.619 1.00 75.62 185 PHE A CA 1
ATOM 1468 C C . PHE A 1 185 ? -6.193 6.845 4.349 1.00 75.62 185 PHE A C 1
ATOM 1470 O O . PHE A 1 185 ? -7.361 7.253 4.254 1.00 75.62 185 PHE A O 1
ATOM 1477 N N . TYR A 1 186 ? -5.291 7.010 3.378 1.00 77.62 186 TYR A N 1
ATOM 1478 C CA . TYR A 1 186 ? -5.616 7.597 2.087 1.00 77.62 186 TYR A CA 1
ATOM 1479 C C . TYR A 1 186 ? -6.668 6.751 1.358 1.00 77.62 186 TYR A C 1
ATOM 1481 O O . TYR A 1 186 ? -6.662 5.522 1.391 1.00 77.62 186 TYR A O 1
ATOM 1489 N N . LYS A 1 187 ? -7.636 7.424 0.725 1.00 71.50 187 LYS A N 1
ATOM 1490 C CA . LYS A 1 187 ? -8.777 6.766 0.058 1.00 71.50 187 LYS A CA 1
ATOM 1491 C C . LYS A 1 187 ? -9.088 7.306 -1.331 1.00 71.50 187 LYS A C 1
ATOM 1493 O O . LYS A 1 187 ? -9.714 6.599 -2.111 1.00 71.50 187 LYS A O 1
ATOM 1498 N N . ARG A 1 188 ? -8.790 8.582 -1.589 1.00 80.50 188 ARG A N 1
ATOM 1499 C CA . ARG A 1 188 ? -9.091 9.283 -2.846 1.00 80.50 188 ARG A CA 1
ATOM 1500 C C . ARG A 1 188 ? -8.447 10.661 -2.873 1.00 80.50 188 ARG A C 1
ATOM 1502 O O . ARG A 1 188 ? -8.254 11.262 -1.817 1.00 80.50 188 ARG A O 1
ATOM 1509 N N . GLY A 1 189 ? -8.312 11.204 -4.077 1.00 83.81 189 GLY A N 1
ATOM 1510 C CA . GLY A 1 189 ? -7.818 12.554 -4.324 1.00 83.81 189 GLY A CA 1
ATOM 1511 C C . GLY A 1 189 ? -6.466 12.496 -5.012 1.00 83.81 189 GLY A C 1
ATOM 1512 O O . GLY A 1 189 ? -6.216 11.577 -5.775 1.00 83.81 189 GLY A O 1
ATOM 1513 N N . VAL A 1 190 ? -5.630 13.492 -4.755 1.00 88.12 190 VAL A N 1
ATOM 1514 C CA . VAL A 1 190 ? -4.187 13.394 -4.968 1.00 88.12 190 VAL A CA 1
ATOM 1515 C C . VAL A 1 190 ? -3.585 13.273 -3.575 1.00 88.12 190 VAL A C 1
ATOM 1517 O O . VAL A 1 190 ? -3.925 14.072 -2.699 1.00 88.12 190 VAL A O 1
ATOM 1520 N N . PHE A 1 191 ? -2.751 12.264 -3.338 1.00 86.69 191 PHE A N 1
ATOM 1521 C CA . PHE A 1 191 ? -2.049 12.139 -2.065 1.00 86.69 191 PHE A CA 1
ATOM 1522 C C . PHE A 1 191 ? -0.999 13.252 -1.934 1.00 86.69 191 PHE A C 1
ATOM 1524 O O . PHE A 1 191 ? -0.132 13.396 -2.791 1.00 86.69 191 PHE A O 1
ATOM 1531 N N . THR A 1 192 ? -1.079 14.038 -0.858 1.00 86.06 192 THR A N 1
ATOM 1532 C CA . THR A 1 192 ? -0.156 15.152 -0.564 1.00 86.06 192 THR A CA 1
ATOM 1533 C C . THR A 1 192 ? 0.432 15.061 0.849 1.00 86.06 192 THR A C 1
ATOM 1535 O O . THR A 1 192 ? 0.806 16.083 1.423 1.00 86.06 192 THR A O 1
ATOM 1538 N N . GLY A 1 193 ? 0.415 13.868 1.453 1.00 83.81 193 GLY A N 1
ATOM 1539 C CA . GLY A 1 193 ? 0.989 13.636 2.779 1.00 83.81 193 GLY A CA 1
ATOM 1540 C C . GLY A 1 193 ? 2.516 13.688 2.760 1.00 83.81 193 GLY A C 1
ATOM 1541 O O . GLY A 1 193 ? 3.141 13.829 1.705 1.00 83.81 193 GLY A O 1
ATOM 1542 N N . SER A 1 194 ? 3.125 13.578 3.938 1.00 81.88 194 SER A N 1
ATOM 1543 C CA . SER A 1 194 ? 4.587 13.522 4.038 1.00 81.88 194 SER A CA 1
ATOM 1544 C C . SER A 1 194 ? 5.109 12.233 3.398 1.00 81.88 194 SER A C 1
ATOM 1546 O O . SER A 1 194 ? 4.539 11.166 3.601 1.00 81.88 194 SER A O 1
ATOM 1548 N N . CYS A 1 195 ? 6.196 12.322 2.630 1.00 81.00 195 CYS A N 1
ATOM 1549 C CA . CYS A 1 195 ? 6.907 11.151 2.123 1.00 81.00 195 CYS A CA 1
ATOM 1550 C C . CYS A 1 195 ? 8.100 10.838 3.035 1.00 81.00 195 CYS A C 1
ATOM 1552 O O . CYS A 1 195 ? 8.965 11.696 3.246 1.00 81.00 195 CYS A O 1
ATOM 1554 N N . GLY A 1 196 ? 8.145 9.626 3.584 1.00 81.38 196 GLY A N 1
ATOM 1555 C CA . GLY A 1 196 ? 9.305 9.138 4.320 1.00 81.38 196 GLY A CA 1
ATOM 1556 C C . GLY A 1 196 ? 10.368 8.528 3.406 1.00 81.38 196 GLY A C 1
ATOM 1557 O O . GLY A 1 196 ? 10.239 8.500 2.182 1.00 81.38 196 GLY A O 1
ATOM 1558 N N . THR A 1 197 ? 11.459 8.072 4.020 1.00 82.25 197 THR A N 1
ATOM 1559 C CA . THR A 1 197 ? 12.578 7.402 3.324 1.00 82.25 197 THR A CA 1
ATOM 1560 C C . THR A 1 197 ? 12.717 5.933 3.725 1.00 82.25 197 THR A C 1
ATOM 1562 O O . THR A 1 197 ? 13.593 5.238 3.213 1.00 82.25 197 THR A O 1
ATOM 1565 N N . GLU A 1 198 ? 11.841 5.442 4.608 1.00 78.75 198 GLU A N 1
ATOM 1566 C CA . GLU A 1 198 ? 11.756 4.032 4.990 1.00 78.75 198 GLU A CA 1
ATOM 1567 C C . GLU A 1 198 ? 10.886 3.295 3.965 1.00 78.75 198 GLU A C 1
ATOM 1569 O O . GLU A 1 198 ? 9.713 3.020 4.190 1.00 78.75 198 GLU A O 1
ATOM 1574 N N . LEU A 1 199 ? 11.459 3.035 2.787 1.00 79.06 199 LEU A N 1
ATOM 1575 C CA . LEU A 1 199 ? 10.741 2.401 1.680 1.00 79.06 199 LEU A CA 1
ATOM 1576 C C . LEU A 1 199 ? 10.353 0.961 2.044 1.00 79.06 199 LEU A C 1
ATOM 1578 O O . LEU A 1 199 ? 11.223 0.117 2.272 1.00 79.06 199 LEU A O 1
ATOM 1582 N N . ASP A 1 200 ? 9.056 0.678 2.062 1.00 73.38 200 ASP A N 1
ATOM 1583 C CA . ASP A 1 200 ? 8.495 -0.594 2.526 1.00 73.38 200 ASP A CA 1
ATOM 1584 C C . ASP A 1 200 ? 7.444 -1.186 1.575 1.00 73.38 200 ASP A C 1
ATOM 1586 O O . ASP A 1 200 ? 7.008 -2.324 1.767 1.00 73.38 200 ASP A O 1
ATOM 1590 N N . HIS A 1 201 ? 7.051 -0.443 0.536 1.00 77.19 201 HIS A N 1
ATOM 1591 C CA . HIS A 1 201 ? 5.967 -0.837 -0.353 1.00 77.19 201 HIS A CA 1
ATOM 1592 C C . HIS A 1 201 ? 6.289 -0.559 -1.821 1.00 77.19 201 HIS A C 1
ATOM 1594 O O . HIS A 1 201 ? 6.647 0.553 -2.207 1.00 77.19 201 HIS A O 1
ATOM 1600 N N . GLY A 1 202 ? 6.149 -1.584 -2.662 1.00 76.94 202 GLY A N 1
ATOM 1601 C CA . GLY A 1 202 ? 6.359 -1.489 -4.106 1.00 76.94 202 GLY A CA 1
ATOM 1602 C C . GLY A 1 202 ? 5.076 -1.104 -4.837 1.00 76.94 202 GLY A C 1
ATOM 1603 O O . GLY A 1 202 ? 4.015 -1.686 -4.602 1.00 76.94 202 GLY A O 1
ATOM 1604 N N . VAL A 1 203 ? 5.166 -0.142 -5.750 1.00 81.88 203 VAL A N 1
ATOM 1605 C CA . VAL A 1 203 ? 4.051 0.291 -6.604 1.00 81.88 203 VAL A CA 1
ATOM 1606 C C . VAL A 1 203 ? 4.532 0.563 -8.025 1.00 81.88 203 VAL A C 1
ATOM 1608 O O . VAL A 1 203 ? 5.730 0.643 -8.293 1.00 81.88 203 VAL A O 1
ATOM 1611 N N . THR A 1 204 ? 3.594 0.724 -8.955 1.00 81.31 204 THR A N 1
ATOM 1612 C CA . THR A 1 204 ? 3.923 0.990 -10.359 1.00 81.31 204 THR A CA 1
ATOM 1613 C C . THR A 1 204 ? 3.348 2.328 -10.790 1.00 81.31 204 THR A C 1
ATOM 1615 O O . THR A 1 204 ? 2.130 2.509 -10.794 1.00 81.31 204 THR A O 1
ATOM 1618 N N . ILE A 1 205 ? 4.201 3.259 -11.211 1.00 86.88 205 ILE A N 1
ATOM 1619 C CA . ILE A 1 205 ? 3.757 4.465 -11.908 1.00 86.88 205 ILE A CA 1
ATOM 1620 C C . ILE A 1 205 ? 3.320 4.067 -13.318 1.00 86.88 205 ILE A C 1
ATOM 1622 O O . ILE A 1 205 ? 4.065 3.422 -14.051 1.00 86.88 205 ILE A O 1
ATOM 1626 N N . VAL A 1 206 ? 2.118 4.476 -13.714 1.00 87.69 206 VAL A N 1
ATOM 1627 C CA . VAL A 1 206 ? 1.547 4.204 -15.046 1.00 87.69 206 VAL A CA 1
ATOM 1628 C C . VAL A 1 206 ? 1.223 5.467 -15.839 1.00 87.69 206 VAL A C 1
ATOM 1630 O O . VAL A 1 206 ? 0.703 5.384 -16.949 1.00 87.69 206 VAL A O 1
ATOM 1633 N N . GLY A 1 207 ? 1.479 6.641 -15.269 1.00 91.31 207 GLY A N 1
ATOM 1634 C CA . GLY A 1 207 ? 1.226 7.917 -15.920 1.00 91.31 207 GLY A CA 1
ATOM 1635 C C . GLY A 1 207 ? 1.399 9.092 -14.969 1.00 91.31 207 GLY A C 1
ATOM 1636 O O . GLY A 1 207 ? 1.812 8.931 -13.823 1.00 91.31 207 GLY A O 1
ATOM 1637 N N . TYR A 1 208 ? 1.057 10.279 -15.450 1.00 94.69 208 TYR A N 1
ATOM 1638 C CA . TYR A 1 208 ? 1.082 11.522 -14.686 1.00 94.69 208 TYR A CA 1
ATOM 1639 C C . TYR A 1 208 ? 0.025 12.484 -15.225 1.00 94.69 208 TYR A C 1
ATOM 1641 O O . TYR A 1 208 ? -0.450 12.341 -16.355 1.00 94.69 208 TYR A O 1
ATOM 1649 N N . GLY A 1 209 ? -0.332 13.482 -14.427 1.00 93.06 209 GLY A N 1
ATOM 1650 C CA . GLY A 1 209 ? -1.304 14.486 -14.821 1.00 93.06 209 GLY A CA 1
ATOM 1651 C C . GLY A 1 209 ? -1.214 15.761 -14.000 1.00 93.06 209 GLY A C 1
ATOM 1652 O O . GLY A 1 209 ? -0.364 15.920 -13.126 1.00 93.06 209 GLY A O 1
ATOM 1653 N N . VAL A 1 210 ? -2.115 16.683 -14.323 1.00 93.50 210 VAL A N 1
ATOM 1654 C CA . VAL A 1 210 ? -2.307 17.941 -13.603 1.00 93.50 210 VAL A CA 1
ATOM 1655 C C . VAL A 1 210 ? -3.774 18.012 -13.208 1.00 93.50 210 VAL A C 1
ATOM 1657 O O . VAL A 1 210 ? -4.656 17.840 -14.053 1.00 93.50 210 VAL A O 1
ATOM 1660 N N . SER A 1 211 ? -4.052 18.190 -11.924 1.00 86.44 211 SER A N 1
ATOM 1661 C CA . SER A 1 211 ? -5.416 18.359 -11.418 1.00 86.44 211 SER A CA 1
ATOM 1662 C C . SER A 1 211 ? -5.965 19.742 -11.780 1.00 86.44 211 SER A C 1
ATOM 1664 O O . SER A 1 211 ? -5.247 20.629 -12.239 1.00 86.44 211 SER A O 1
ATOM 1666 N N . HIS A 1 212 ? -7.267 19.952 -11.569 1.00 86.56 212 HIS A N 1
ATOM 1667 C CA . HIS A 1 212 ? -7.929 21.217 -11.910 1.00 86.56 212 HIS A CA 1
ATOM 1668 C C . HIS A 1 212 ? -7.364 22.448 -11.181 1.00 86.56 212 HIS A C 1
ATOM 1670 O O . HIS A 1 212 ? -7.475 23.556 -11.698 1.00 86.56 212 HIS A O 1
ATOM 1676 N N . ASP A 1 213 ? -6.774 22.265 -10.001 1.00 88.56 213 ASP A N 1
ATOM 1677 C CA . ASP A 1 213 ? -6.112 23.312 -9.212 1.00 88.56 213 ASP A CA 1
ATOM 1678 C C . ASP A 1 213 ? -4.631 23.521 -9.586 1.00 88.56 213 ASP A C 1
ATOM 1680 O O . ASP A 1 213 ? -3.974 24.391 -9.019 1.00 88.56 213 ASP A O 1
ATOM 1684 N N . GLY A 1 214 ? -4.106 22.764 -10.555 1.00 90.75 214 GLY A N 1
ATOM 1685 C CA . GLY A 1 214 ? -2.720 22.859 -11.012 1.00 90.75 214 GLY A CA 1
ATOM 1686 C C . GLY A 1 214 ? -1.737 21.938 -10.284 1.00 90.75 214 GLY A C 1
ATOM 1687 O O . GLY A 1 214 ? -0.546 21.984 -10.594 1.00 90.75 214 GLY A O 1
ATOM 1688 N N . THR A 1 215 ? -2.194 21.095 -9.353 1.00 90.06 215 THR A N 1
ATOM 1689 C CA . THR A 1 215 ? -1.325 20.123 -8.670 1.00 90.06 215 THR A CA 1
ATOM 1690 C C . THR A 1 215 ? -0.858 19.045 -9.651 1.00 90.06 215 THR A C 1
ATOM 1692 O O . THR A 1 215 ? -1.661 18.374 -10.300 1.00 90.06 215 THR A O 1
ATOM 1695 N N . GLN A 1 216 ? 0.459 18.882 -9.784 1.00 91.38 216 GLN A N 1
ATOM 1696 C CA . GLN A 1 216 ? 1.052 17.795 -10.566 1.00 91.38 216 GLN A CA 1
ATOM 1697 C C . GLN A 1 216 ? 1.004 16.502 -9.751 1.00 91.38 216 GLN A C 1
ATOM 1699 O O . GLN A 1 216 ? 1.287 16.521 -8.554 1.00 91.38 216 GLN A O 1
ATOM 1704 N N . TYR A 1 217 ? 0.644 15.390 -10.388 1.00 92.00 217 TYR A N 1
ATOM 1705 C CA . TYR A 1 217 ? 0.536 14.095 -9.721 1.00 92.00 217 TYR A CA 1
ATOM 1706 C C . TYR A 1 217 ? 1.030 12.948 -10.601 1.00 92.00 217 TYR A C 1
ATOM 1708 O O . TYR A 1 217 ? 0.967 13.004 -11.833 1.00 92.00 217 TYR A O 1
ATOM 1716 N N . TRP A 1 218 ? 1.460 11.877 -9.939 1.00 93.00 218 TRP A N 1
ATOM 1717 C CA . TRP A 1 218 ? 1.753 10.583 -10.545 1.00 93.00 218 TRP A CA 1
ATOM 1718 C C . TRP A 1 218 ? 0.527 9.680 -10.445 1.00 93.00 218 TRP A C 1
ATOM 1720 O O . TRP A 1 218 ? -0.131 9.647 -9.411 1.00 93.00 218 TRP A O 1
ATOM 1730 N N . LEU A 1 219 ? 0.220 8.946 -11.513 1.00 89.25 219 LEU A N 1
ATOM 1731 C CA . LEU A 1 219 ? -0.770 7.874 -11.487 1.00 89.25 219 LEU A CA 1
ATOM 1732 C C . LEU A 1 219 ? -0.079 6.603 -11.028 1.00 89.25 219 LEU A C 1
ATOM 1734 O O . LEU A 1 219 ? 0.737 6.040 -11.764 1.00 89.25 219 LEU A O 1
ATOM 1738 N N . VAL A 1 220 ? -0.427 6.143 -9.835 1.00 86.75 220 VAL A N 1
ATOM 1739 C CA . VAL A 1 220 ? 0.198 4.974 -9.227 1.00 86.75 220 VAL A CA 1
ATOM 1740 C C . VAL A 1 220 ? -0.809 3.830 -9.192 1.00 86.75 220 VAL A C 1
ATOM 1742 O O . VAL A 1 220 ? -1.891 3.940 -8.618 1.00 86.75 220 VAL A O 1
ATOM 1745 N N . LYS A 1 221 ? -0.461 2.703 -9.812 1.00 75.62 221 LYS A N 1
ATOM 1746 C CA . LYS A 1 221 ? -1.178 1.443 -9.623 1.00 75.62 221 LYS A CA 1
ATOM 1747 C C . LYS A 1 221 ? -0.673 0.759 -8.367 1.00 75.62 221 LYS A C 1
ATOM 1749 O O . LYS A 1 221 ? 0.530 0.552 -8.208 1.00 75.62 221 LYS A O 1
ATOM 1754 N N . ASN A 1 222 ? -1.614 0.358 -7.521 1.00 73.50 222 ASN A N 1
ATOM 1755 C CA . ASN A 1 222 ? -1.324 -0.402 -6.320 1.00 73.50 222 ASN A CA 1
ATOM 1756 C C . ASN A 1 222 ? -2.251 -1.621 -6.197 1.00 73.50 222 ASN A C 1
ATOM 1758 O O . ASN A 1 222 ? -3.403 -1.594 -6.641 1.00 73.50 222 ASN A O 1
ATOM 1762 N N . SER A 1 223 ? -1.736 -2.684 -5.584 1.00 55.97 223 SER A N 1
ATOM 1763 C CA . SER A 1 223 ? -2.436 -3.945 -5.345 1.00 55.97 223 SER A CA 1
ATOM 1764 C C . SER A 1 223 ? -2.527 -4.184 -3.841 1.00 55.97 223 SER A C 1
ATOM 1766 O O . SER A 1 223 ? -1.555 -4.606 -3.222 1.00 55.97 223 SER A O 1
ATOM 1768 N N . TRP A 1 224 ? -3.684 -3.893 -3.243 1.00 55.00 224 TRP A N 1
ATOM 1769 C CA . TRP A 1 224 ? -3.927 -4.133 -1.810 1.00 55.00 224 TRP A CA 1
ATOM 1770 C C . TRP A 1 224 ? -4.764 -5.399 -1.554 1.00 55.00 224 TRP A C 1
ATOM 1772 O O . TRP A 1 224 ? -4.696 -5.952 -0.461 1.00 55.00 224 TRP A O 1
ATOM 1782 N N . GLU A 1 225 ? -5.530 -5.878 -2.547 1.00 45.75 225 GLU A N 1
ATOM 1783 C CA . GLU A 1 225 ? -6.373 -7.089 -2.487 1.00 45.75 225 GLU A CA 1
ATOM 1784 C C . GLU A 1 225 ? -6.502 -7.747 -3.890 1.00 45.75 225 GLU A C 1
ATOM 1786 O O . GLU A 1 225 ? -5.588 -7.649 -4.702 1.00 45.75 225 GLU A O 1
ATOM 1791 N N . THR A 1 226 ? -7.617 -8.431 -4.204 1.00 33.91 226 THR A N 1
ATOM 1792 C CA . THR A 1 226 ? -7.898 -9.043 -5.524 1.00 33.91 226 THR A CA 1
ATOM 1793 C C . THR A 1 226 ? -8.290 -8.040 -6.618 1.00 33.91 226 THR A C 1
ATOM 1795 O O . THR A 1 226 ? -8.536 -8.448 -7.751 1.00 33.91 226 THR A O 1
ATOM 1798 N N . GLU A 1 227 ? -8.376 -6.746 -6.297 1.00 30.09 227 GLU A N 1
ATOM 1799 C CA . GLU A 1 227 ? -8.692 -5.676 -7.247 1.00 30.09 227 GLU A CA 1
ATOM 1800 C C . GLU A 1 227 ? -7.628 -4.574 -7.242 1.00 30.09 227 GLU A C 1
ATOM 1802 O O . GLU A 1 227 ? -6.999 -4.279 -6.223 1.00 30.09 227 GLU A O 1
ATOM 1807 N N . TRP A 1 228 ? -7.450 -3.958 -8.413 1.00 35.84 228 TRP A N 1
ATOM 1808 C CA . TRP A 1 228 ? -6.531 -2.846 -8.628 1.00 35.84 228 TRP A CA 1
ATOM 1809 C C . TRP A 1 228 ? -7.166 -1.529 -8.194 1.00 35.84 228 TRP A C 1
A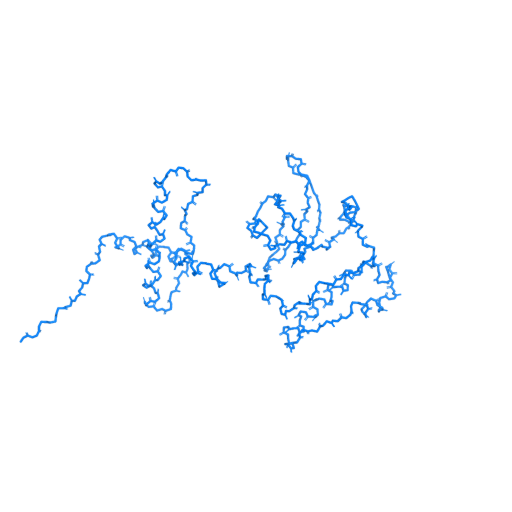TOM 1811 O O . TRP A 1 228 ? -8.281 -1.210 -8.608 1.00 35.84 228 TRP A O 1
ATOM 1821 N N . VAL A 1 229 ? -6.420 -0.727 -7.435 1.00 43.41 229 VAL A N 1
ATOM 1822 C CA . VAL A 1 229 ? -6.812 0.640 -7.072 1.00 43.41 229 VAL A CA 1
ATOM 1823 C C . VAL A 1 229 ? -5.800 1.617 -7.672 1.00 43.41 229 VAL A C 1
ATOM 1825 O O . VAL A 1 229 ? -4.596 1.350 -7.680 1.00 43.41 229 VAL A O 1
ATOM 1828 N N . TYR A 1 230 ? -6.294 2.736 -8.205 1.00 50.62 230 TYR A N 1
ATOM 1829 C CA . TYR A 1 230 ? -5.460 3.867 -8.612 1.00 50.62 230 TYR A CA 1
ATOM 1830 C C . TYR A 1 230 ? -5.290 4.787 -7.404 1.00 50.62 230 TYR A C 1
ATOM 1832 O O . TYR A 1 230 ? -6.292 5.184 -6.800 1.00 50.62 230 TYR A O 1
ATOM 1840 N N . ILE A 1 231 ? -4.040 5.071 -7.046 1.00 55.53 231 ILE A N 1
ATOM 1841 C CA . ILE A 1 231 ? -3.666 6.036 -6.007 1.00 55.53 231 ILE A CA 1
ATOM 1842 C C . ILE A 1 231 ? -3.420 7.392 -6.651 1.00 55.53 231 ILE A C 1
ATOM 1844 O O . ILE A 1 231 ? -2.781 7.414 -7.733 1.00 55.53 231 ILE A O 1
#

Secondary structure (DSSP, 8-state):
------------HHHHHHHHHHHHHHHHHT---SSHHHHHHHHHHHHHHHHHHHHHHHSS--SS-----TTTT--HHHHHSHHHHTTSTTHHHHGGGTSPPPP--GGG--HHHHHHHHHHHHHHHHHTS---PPPHHHHHTT--SSSSTT-PPPPPTT-HHHHHHHHTTS-EEEEE---SHHHHT--SS---S---S---EEEEEEEEEE-TTS-EEEEEEEESSSSEEE-

Organism: Glycine max (NCBI:txid3847)

InterPro domains:
  IPR000668 Peptidase C1A, papain C-terminal [PF00112] (154-228)
  IPR000668 Peptidase C1A, papain C-terminal [PR00705] (105-120)
  IPR000668 Peptidase C1A, papain C-terminal [PR00705] (201-211)
  IPR000668 Peptidase C1A, papain C-terminal [PR00705] (217-223)
  IPR000668 Peptidase C1A, papain C-terminal [SM00645] (97-231)
  IPR013128 Peptidase C1A [PTHR12411] (10-153)
  IPR013201 Cathepsin propeptide inhibitor domain (I29) [PF08246] (22-79)
  IPR013201 Cathepsin propeptide inhibitor domain (I29) [SM00848] (22-79)
  IPR025660 Cysteine peptidase, histidine active site [PS00639] (199-209)
  IPR038765 Papain-like cysteine peptidase superfamily [SSF54001] (15-228)
  IPR039417 Papain-like cysteine endopeptidase [cd02248] (98-228)

Foldseek 3Di:
DDDPPPPPPPDDPVRVVLVVVVVVLCVVLVDDDPDVVLVVLLSVQLVVLVVVLVVVVVDPDDPDHDDDDNCSSPDPCRCPDCVNLPLPPCCLPVCPQQFDPDDDPPFFALVVLVVVQRVVQNCCCVPVVDRDRDDSVVVLCVQCDDDSSSGDGDQDPPCVVSVQVVLVPAKDKDFFPCNDPQNSPDDDDARDDDTDPPGRDIWIFNHWDADPVGDTGTFIWDDSDPDIDTD

Radius of gyration: 26.43 Å; chains: 1; bounding box: 66×48×78 Å

pLDDT: mean 78.59, std 15.53, range [30.09, 97.25]

Sequence (231 aa):
MAFLASQVTCRTLQDASMYERHEEWMSRYGKVYKDPWEREKRFRIFKENMNYIETSKNAAIKPYKLVINQFADLNNEEFIAPQNIFKGMIICRLLSRAVTPVKDQGHCGFCWAFYDVASTEGILALTAGKLISLSEQELVDCDTKGVDQGCEEDVPANNEKALQKVVANQPVSIAIDACDSDFQFYKRGVFTGSCGTELDHGVTIVGYGVSHDGTQYWLVKNSWETEWVYI